Protein AF-0000000084805376 (afdb_homodimer)

Secondary structure (DSSP, 8-state):
-----EEEEEEEETTSSHHHHHHHHHHHHHHTT-EEEEEEEE-S--TTSEEEEEEEEESS--S--S-SSEEEEEESSGGGHHHHGGGEEEEEEEEEETTTS-----SSEEEEEE-HHHHHHHHT-GGGHHHHHHHHHHHHH--S-HHHHHHHHHHHS-GGGHHHHHHHHHHHHHHHHS-------/-----EEEEEEEETTSSHHHHHHHHHHHHHHTT-EEEEEEEE-S--TTSEEEEEEEEESS--S--S-SSEEEEEESSGGGHHHHGGGEEEEEEEEEETTTS-----SSEEEEEE-HHHHHHHHT-GGGHHHHHHHHHHHHH--S-HHHHHHHHHHHS-GGGHHHHHHHHHHHHHHHHS-------

pLDDT: mean 91.01, std 13.5, range [30.14, 98.88]

Structure (mmCIF, N/CA/C/O backbone):
data_AF-0000000084805376-model_v1
#
loop_
_entity.id
_entity.type
_entity.pdbx_description
1 polymer 'Pyruvate ferredoxin/flavodoxin oxidoreductase'
#
loop_
_atom_site.group_PDB
_atom_site.id
_atom_site.type_symbol
_atom_site.label_atom_id
_atom_site.label_alt_id
_atom_site.label_comp_id
_atom_site.label_asym_id
_atom_site.label_entity_id
_atom_site.label_seq_id
_atom_site.pdbx_PDB_ins_code
_atom_site.Cartn_x
_atom_site.Cartn_y
_atom_site.Cartn_z
_atom_site.occupancy
_atom_site.B_iso_or_equiv
_atom_site.auth_seq_id
_atom_site.auth_comp_id
_atom_site.auth_asym_id
_atom_site.auth_atom_id
_atom_site.pdbx_PDB_model_num
ATOM 1 N N . MET A 1 1 ? -20.688 -11.664 -19.438 1 33.25 1 MET A N 1
ATOM 2 C CA . MET A 1 1 ? -19.734 -12.469 -18.688 1 33.25 1 MET A CA 1
ATOM 3 C C . MET A 1 1 ? -19.453 -11.852 -17.328 1 33.25 1 MET A C 1
ATOM 5 O O . MET A 1 1 ? -19.281 -10.641 -17.203 1 33.25 1 MET A O 1
ATOM 9 N N . PRO A 1 2 ? -19.984 -12.227 -16.297 1 42.94 2 PRO A N 1
ATOM 10 C CA . PRO A 1 2 ? -20.109 -11.562 -15 1 42.94 2 PRO A CA 1
ATOM 11 C C . PRO A 1 2 ? -18.875 -10.742 -14.641 1 42.94 2 PRO A C 1
ATOM 13 O O . PRO A 1 2 ? -17.75 -11.086 -15.055 1 42.94 2 PRO A O 1
ATOM 16 N N . LYS A 1 3 ? -18.828 -9.445 -14.68 1 51.12 3 LYS A N 1
ATOM 17 C CA . LYS A 1 3 ? -17.828 -8.383 -14.625 1 51.12 3 LYS A CA 1
ATOM 18 C C . LYS A 1 3 ? -16.781 -8.672 -13.555 1 51.12 3 LYS A C 1
ATOM 20 O O . LYS A 1 3 ? -17.094 -8.75 -12.367 1 51.12 3 LYS A O 1
ATOM 25 N N . SER A 1 4 ? -15.594 -9.789 -13.781 1 75.19 4 SER A N 1
ATOM 26 C CA . SER A 1 4 ? -14.875 -10.812 -13.023 1 75.19 4 SER A CA 1
ATOM 27 C C . SER A 1 4 ? -13.961 -10.18 -11.984 1 75.19 4 SER A C 1
ATOM 29 O O . SER A 1 4 ? -13.156 -9.305 -12.297 1 75.19 4 SER A O 1
ATOM 31 N N . ARG A 1 5 ? -14.492 -10.141 -10.789 1 91.81 5 ARG A N 1
ATOM 32 C CA . ARG A 1 5 ? -13.797 -9.75 -9.562 1 91.81 5 ARG A CA 1
ATOM 33 C C . ARG A 1 5 ? -12.758 -10.797 -9.172 1 91.81 5 ARG A C 1
ATOM 35 O O . ARG A 1 5 ? -13.086 -11.977 -9.031 1 91.81 5 ARG A O 1
ATOM 42 N N . ILE A 1 6 ? -11.539 -10.367 -9.211 1 96.69 6 ILE A N 1
ATOM 43 C CA . ILE A 1 6 ? -10.453 -11.258 -8.805 1 96.69 6 ILE A CA 1
ATOM 44 C C . ILE A 1 6 ? -9.859 -10.781 -7.484 1 96.69 6 ILE A C 1
ATOM 46 O O . ILE A 1 6 ? -9.617 -9.586 -7.305 1 96.69 6 ILE A O 1
ATOM 50 N N . GLU A 1 7 ? -9.75 -11.656 -6.582 1 97.94 7 GLU A N 1
ATOM 51 C CA . GLU A 1 7 ? -9.156 -11.375 -5.277 1 97.94 7 GLU A CA 1
ATOM 52 C C . GLU A 1 7 ? -7.891 -12.203 -5.055 1 97.94 7 GLU A C 1
ATOM 54 O O . GLU A 1 7 ? -7.902 -13.422 -5.23 1 97.94 7 GLU A O 1
ATOM 59 N N . LEU A 1 8 ? -6.82 -11.508 -4.691 1 98.06 8 LEU A N 1
ATOM 60 C CA . LEU A 1 8 ? -5.586 -12.25 -4.496 1 98.06 8 LEU A CA 1
ATOM 61 C C . LEU A 1 8 ? -4.812 -11.719 -3.291 1 98.06 8 LEU A C 1
ATOM 63 O O . LEU A 1 8 ? -5.02 -10.578 -2.871 1 98.06 8 LEU A O 1
ATOM 67 N N . ARG A 1 9 ? -3.932 -12.609 -2.742 1 98.44 9 ARG A N 1
ATOM 68 C CA . ARG A 1 9 ? -3.1 -12.281 -1.589 1 98.44 9 ARG A CA 1
ATOM 69 C C . ARG A 1 9 ? -1.655 -12.719 -1.813 1 98.44 9 ARG A C 1
ATOM 71 O O . ARG A 1 9 ? -1.402 -13.844 -2.244 1 98.44 9 ARG A O 1
ATOM 78 N N . PHE A 1 10 ? -0.786 -11.766 -1.544 1 98.38 10 PHE A N 1
ATOM 79 C CA . PHE A 1 10 ? 0.595 -12.117 -1.233 1 98.38 10 PHE A CA 1
ATOM 80 C C . PHE A 1 10 ? 0.794 -12.25 0.272 1 98.38 10 PHE A C 1
ATOM 82 O O . PHE A 1 10 ? 0.497 -11.328 1.027 1 98.38 10 PHE A O 1
ATOM 89 N N . GLY A 1 11 ? 1.246 -13.414 0.704 1 97 11 GLY A N 1
ATOM 90 C CA . GLY A 1 11 ? 1.449 -13.641 2.127 1 97 11 GLY A CA 1
ATOM 91 C C . GLY A 1 11 ? 2.85 -14.109 2.463 1 97 11 GLY A C 1
ATOM 92 O O . GLY A 1 11 ? 3.453 -14.875 1.704 1 97 11 GLY A O 1
ATOM 93 N N . GLY A 1 12 ? 3.369 -13.734 3.578 1 95.31 12 GLY A N 1
ATOM 94 C CA . GLY A 1 12 ? 4.688 -14.109 4.059 1 95.31 12 GLY A CA 1
ATOM 95 C C . GLY A 1 12 ? 5.125 -13.32 5.281 1 95.31 12 GLY A C 1
ATOM 96 O O . GLY A 1 12 ? 4.332 -13.094 6.199 1 95.31 12 GLY A O 1
ATOM 97 N N . THR A 1 13 ? 6.453 -13.055 5.234 1 91.56 13 THR A N 1
ATOM 98 C CA . THR A 1 13 ? 7.055 -12.305 6.332 1 91.56 13 THR A CA 1
ATOM 99 C C . THR A 1 13 ? 7.426 -10.891 5.887 1 91.56 13 THR A C 1
ATOM 101 O O . THR A 1 13 ? 7.77 -10.672 4.723 1 91.56 13 THR A O 1
ATOM 104 N N . GLY A 1 14 ? 7.324 -9.961 6.934 1 86.31 14 GLY A N 1
ATOM 105 C CA . GLY A 1 14 ? 7.777 -8.609 6.668 1 86.31 14 GLY A CA 1
ATOM 106 C C . GLY A 1 14 ? 9.172 -8.547 6.078 1 86.31 14 GLY A C 1
ATOM 107 O O . GLY A 1 14 ? 10.07 -9.273 6.516 1 86.31 14 GLY A O 1
ATOM 108 N N . GLY A 1 15 ? 9.266 -7.695 5.012 1 84.75 15 GLY A N 1
ATOM 109 C CA . GLY A 1 15 ? 10.57 -7.512 4.391 1 84.75 15 GLY A CA 1
ATOM 110 C C . GLY A 1 15 ? 10.742 -8.32 3.117 1 84.75 15 GLY A C 1
ATOM 111 O O . GLY A 1 15 ? 11.742 -8.164 2.412 1 84.75 15 GLY A O 1
ATOM 112 N N . GLN A 1 16 ? 9.75 -9.125 2.744 1 91.81 16 GLN A N 1
ATOM 113 C CA . GLN A 1 16 ? 9.883 -9.992 1.58 1 91.81 16 GLN A CA 1
ATOM 114 C C . GLN A 1 16 ? 9.336 -9.32 0.325 1 91.81 16 GLN A C 1
ATOM 116 O O . GLN A 1 16 ? 9.18 -9.961 -0.716 1 91.81 16 GLN A O 1
ATOM 121 N N . GLY A 1 17 ? 8.945 -8.125 0.415 1 92.06 17 GLY A N 1
ATOM 122 C CA . GLY A 1 17 ? 8.492 -7.383 -0.752 1 92.06 17 GLY A CA 1
ATOM 123 C C . GLY A 1 17 ? 7.066 -7.711 -1.149 1 92.06 17 GLY A C 1
ATOM 124 O O . GLY A 1 17 ? 6.727 -7.688 -2.334 1 92.06 17 GLY A O 1
ATOM 125 N N . LEU A 1 18 ? 6.219 -8.055 -0.176 1 94.81 18 LEU A N 1
ATOM 126 C CA . LEU A 1 18 ? 4.832 -8.406 -0.458 1 94.81 18 LEU A CA 1
ATOM 127 C C . LEU A 1 18 ? 4.047 -7.195 -0.943 1 94.81 18 LEU A C 1
ATOM 129 O O . LEU A 1 18 ? 3.33 -7.273 -1.944 1 94.81 18 LEU A O 1
ATOM 133 N N . VAL A 1 19 ? 4.227 -6.133 -0.257 1 92.19 19 VAL A N 1
ATOM 134 C CA . VAL A 1 19 ? 3.525 -4.898 -0.584 1 92.19 19 VAL A CA 1
ATOM 135 C C . VAL A 1 19 ? 3.99 -4.383 -1.945 1 92.19 19 VAL A C 1
ATOM 137 O O . VAL A 1 19 ? 3.174 -3.959 -2.766 1 92.19 19 VAL A O 1
ATOM 140 N N . LEU A 1 20 ? 5.27 -4.465 -2.201 1 91.19 20 LEU A N 1
ATOM 141 C CA . LEU A 1 20 ? 5.82 -4.062 -3.49 1 91.19 20 LEU A CA 1
ATOM 142 C C . LEU A 1 20 ? 5.223 -4.891 -4.621 1 91.19 20 LEU A C 1
ATOM 144 O O . LEU A 1 20 ? 4.832 -4.348 -5.656 1 91.19 20 LEU A O 1
ATOM 148 N N . SER A 1 21 ? 5.164 -6.195 -4.438 1 96.62 21 SER A N 1
ATOM 149 C CA . SER A 1 21 ? 4.602 -7.078 -5.457 1 96.62 21 SER A CA 1
ATOM 150 C C . SER A 1 21 ? 3.16 -6.699 -5.781 1 96.62 21 SER A C 1
ATOM 152 O O . SER A 1 21 ? 2.781 -6.621 -6.953 1 96.62 21 SER A O 1
ATOM 154 N N . ALA A 1 22 ? 2.408 -6.461 -4.742 1 96.69 22 ALA A N 1
ATOM 155 C CA . ALA A 1 22 ? 1.013 -6.066 -4.926 1 96.69 22 ALA A CA 1
ATOM 156 C C . ALA A 1 22 ? 0.912 -4.734 -5.664 1 96.69 22 ALA A C 1
ATOM 158 O O . ALA A 1 22 ? 0.083 -4.582 -6.566 1 96.69 22 ALA A O 1
ATOM 159 N N . LYS A 1 23 ? 1.766 -3.848 -5.293 1 93 23 LYS A N 1
ATOM 160 C CA . LYS A 1 23 ? 1.758 -2.533 -5.93 1 93 23 LYS A CA 1
ATOM 161 C C . LYS A 1 23 ? 2.119 -2.637 -7.41 1 93 23 LYS A C 1
ATOM 163 O O . LYS A 1 23 ? 1.481 -2.008 -8.258 1 93 23 LYS A O 1
ATOM 168 N N . LEU A 1 24 ? 3.156 -3.359 -7.734 1 95.12 24 LEU A N 1
ATOM 169 C CA . LEU A 1 24 ? 3.568 -3.533 -9.125 1 95.12 24 LEU A CA 1
ATOM 170 C C . LEU A 1 24 ? 2.438 -4.125 -9.953 1 95.12 24 LEU A C 1
ATOM 172 O O . LEU A 1 24 ? 2.146 -3.639 -11.047 1 95.12 24 LEU A O 1
ATOM 176 N N . LEU A 1 25 ? 1.808 -5.117 -9.398 1 97.5 25 LEU A N 1
ATOM 177 C CA . LEU A 1 25 ? 0.709 -5.754 -10.117 1 97.5 25 LEU A CA 1
ATOM 178 C C . LEU A 1 25 ? -0.473 -4.805 -10.258 1 97.5 25 LEU A C 1
ATOM 180 O O . LEU A 1 25 ? -1.086 -4.723 -11.328 1 97.5 25 LEU A O 1
ATOM 184 N N . ALA A 1 26 ? -0.778 -4.113 -9.195 1 94.94 26 ALA A N 1
ATOM 185 C CA . ALA A 1 26 ? -1.873 -3.146 -9.234 1 94.94 26 ALA A CA 1
ATOM 186 C C . ALA A 1 26 ? -1.635 -2.094 -10.312 1 94.94 26 ALA A C 1
ATOM 188 O O . ALA A 1 26 ? -2.543 -1.769 -11.078 1 94.94 26 ALA A O 1
ATOM 189 N N . ASP A 1 27 ? -0.433 -1.568 -10.398 1 92.31 27 ASP A N 1
ATOM 190 C CA . ASP A 1 27 ? -0.078 -0.571 -11.406 1 92.31 27 ASP A CA 1
ATOM 191 C C . ASP A 1 27 ? -0.22 -1.137 -12.812 1 92.31 27 ASP A C 1
ATOM 193 O O . ASP A 1 27 ? -0.735 -0.464 -13.711 1 92.31 27 ASP A O 1
ATOM 197 N N . ALA A 1 28 ? 0.243 -2.352 -12.984 1 95.38 28 ALA A N 1
ATOM 198 C CA . ALA A 1 28 ? 0.149 -2.99 -14.297 1 95.38 28 ALA A CA 1
ATOM 199 C C . ALA A 1 28 ? -1.307 -3.176 -14.711 1 95.38 28 ALA A C 1
ATOM 201 O O . ALA A 1 28 ? -1.667 -2.922 -15.859 1 95.38 28 ALA A O 1
ATOM 202 N N . LEU A 1 29 ? -2.129 -3.602 -13.789 1 95.19 29 LEU A N 1
ATOM 203 C CA . LEU A 1 29 ? -3.543 -3.826 -14.07 1 95.19 29 LEU A CA 1
ATOM 204 C C . LEU A 1 29 ? -4.254 -2.51 -14.359 1 95.19 29 LEU A C 1
ATOM 206 O O . LEU A 1 29 ? -5.117 -2.443 -15.242 1 95.19 29 LEU A O 1
ATOM 210 N N . ALA A 1 30 ? -3.893 -1.521 -13.656 1 91.31 30 ALA A N 1
ATOM 211 C CA . ALA A 1 30 ? -4.465 -0.202 -13.914 1 91.31 30 ALA A CA 1
ATOM 212 C C . ALA A 1 30 ? -4.117 0.281 -15.32 1 91.31 30 ALA A C 1
ATOM 214 O O . ALA A 1 30 ? -4.953 0.877 -16 1 91.31 30 ALA A O 1
ATOM 215 N N . LEU A 1 31 ? -2.883 0.04 -15.758 1 90.5 31 LEU A N 1
ATOM 216 C CA . LEU A 1 31 ? -2.457 0.383 -17.109 1 90.5 31 LEU A CA 1
ATOM 217 C C . LEU A 1 31 ? -3.35 -0.292 -18.141 1 90.5 31 LEU A C 1
ATOM 219 O O . LEU A 1 31 ? -3.525 0.228 -19.25 1 90.5 31 LEU A O 1
ATOM 223 N N . GLU A 1 32 ? -3.891 -1.404 -17.766 1 93.5 32 GLU A N 1
ATOM 224 C CA . GLU A 1 32 ? -4.727 -2.17 -18.688 1 93.5 32 GLU A CA 1
ATOM 225 C C . GLU A 1 32 ? -6.195 -1.792 -18.531 1 93.5 32 GLU A C 1
ATOM 227 O O . GLU A 1 32 ? -7.074 -2.484 -19.062 1 93.5 32 GLU A O 1
ATOM 232 N N . GLY A 1 33 ? -6.469 -0.868 -17.75 1 91.06 33 GLY A N 1
ATOM 233 C CA . GLY A 1 33 ? -7.82 -0.338 -17.656 1 91.06 33 GLY A CA 1
ATOM 234 C C . GLY A 1 33 ? -8.641 -0.973 -16.547 1 91.06 33 GLY A C 1
ATOM 235 O O . GLY A 1 33 ? -9.859 -0.811 -16.5 1 91.06 33 GLY A O 1
ATOM 236 N N . ARG A 1 34 ? -7.988 -1.624 -15.648 1 92.94 34 ARG A N 1
ATOM 237 C CA . ARG A 1 34 ? -8.695 -2.262 -14.547 1 92.94 34 ARG A CA 1
ATOM 238 C C . ARG A 1 34 ? -8.664 -1.387 -13.297 1 92.94 34 ARG A C 1
ATOM 240 O O . ARG A 1 34 ? -7.738 -0.596 -13.109 1 92.94 34 ARG A O 1
ATOM 247 N N . HIS A 1 35 ? -9.734 -1.536 -12.492 1 92.12 35 HIS A N 1
ATOM 248 C CA . HIS A 1 35 ? -9.766 -0.923 -11.172 1 92.12 35 HIS A CA 1
ATOM 249 C C . HIS A 1 35 ? -9.227 -1.875 -10.109 1 92.12 35 HIS A C 1
ATOM 251 O O . HIS A 1 35 ? -9.57 -3.059 -10.094 1 92.12 35 HIS A O 1
ATOM 257 N N . VAL A 1 36 ? -8.375 -1.306 -9.281 1 93.94 36 VAL A N 1
ATOM 258 C CA . VAL A 1 36 ? -7.73 -2.178 -8.297 1 93.94 36 VAL A CA 1
ATOM 259 C C . VAL A 1 36 ? -7.754 -1.517 -6.922 1 93.94 36 VAL A C 1
ATOM 261 O O . VAL A 1 36 ? -7.496 -0.318 -6.797 1 93.94 36 VAL A O 1
ATOM 264 N N . ALA A 1 37 ? -8.148 -2.277 -5.934 1 94.75 37 ALA A N 1
ATOM 265 C CA . ALA A 1 37 ? -7.977 -1.893 -4.535 1 94.75 37 ALA A CA 1
ATOM 266 C C . ALA A 1 37 ? -6.906 -2.742 -3.859 1 94.75 37 ALA A C 1
ATOM 268 O O . ALA A 1 37 ? -6.898 -3.969 -4 1 94.75 37 ALA A O 1
ATOM 269 N N . GLN A 1 38 ? -5.988 -2.066 -3.213 1 96.06 38 GLN A N 1
ATOM 270 C CA . GLN A 1 38 ? -4.953 -2.754 -2.447 1 96.06 38 GLN A CA 1
ATOM 271 C C . GLN A 1 38 ? -5.125 -2.516 -0.95 1 96.06 38 GLN A C 1
ATOM 273 O O . GLN A 1 38 ? -5.457 -1.405 -0.527 1 96.06 38 GLN A O 1
ATOM 278 N N . SER A 1 39 ? -4.949 -3.613 -0.152 1 95.69 39 SER A N 1
ATOM 279 C CA . SER A 1 39 ? -4.992 -3.498 1.302 1 95.69 39 SER A CA 1
ATOM 280 C C . SER A 1 39 ? -3.934 -4.379 1.957 1 95.69 39 SER A C 1
ATOM 282 O O . SER A 1 39 ? -3.605 -5.449 1.444 1 95.69 39 SER A O 1
ATOM 284 N N . GLN A 1 40 ? -3.406 -3.906 3.07 1 92.81 40 GLN A N 1
ATOM 285 C CA . GLN A 1 40 ? -2.416 -4.641 3.85 1 92.81 40 GLN A CA 1
ATOM 286 C C . GLN A 1 40 ? -2.441 -4.215 5.312 1 92.81 40 GLN A C 1
ATOM 288 O O . GLN A 1 40 ? -2.941 -3.137 5.645 1 92.81 40 GLN A O 1
ATOM 293 N N . THR A 1 41 ? -1.924 -5.086 6.145 1 87.56 41 THR A N 1
ATOM 294 C CA . THR A 1 41 ? -1.88 -4.793 7.574 1 87.56 41 THR A CA 1
ATOM 295 C C . THR A 1 41 ? -0.447 -4.852 8.094 1 87.56 41 THR A C 1
ATOM 297 O O . THR A 1 41 ? 0.398 -5.543 7.523 1 87.56 41 THR A O 1
ATOM 300 N N . TYR A 1 42 ? -0.254 -4.02 9.023 1 82.75 42 TYR A N 1
ATOM 301 C CA . TYR A 1 42 ? 1.017 -3.943 9.734 1 82.7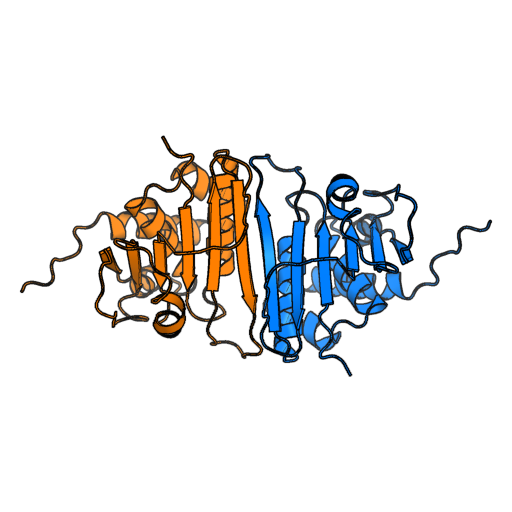5 42 TYR A CA 1
ATOM 302 C C . TYR A 1 42 ? 0.833 -4.25 11.219 1 82.75 42 TYR A C 1
ATOM 304 O O . TYR A 1 42 ? 0.046 -3.592 11.906 1 82.75 42 TYR A O 1
ATOM 312 N N . GLU A 1 43 ? 1.508 -5.316 11.703 1 80.12 43 GLU A N 1
ATOM 313 C CA . GLU A 1 43 ? 1.451 -5.695 13.117 1 80.12 43 GLU A CA 1
ATOM 314 C C . GLU A 1 43 ? 2.727 -5.289 13.852 1 80.12 43 GLU A C 1
ATOM 316 O O . GLU A 1 43 ? 3.797 -5.203 13.242 1 80.12 43 GLU A O 1
ATOM 321 N N . PRO A 1 44 ? 2.449 -4.945 15.227 1 78.69 44 PRO A N 1
ATOM 322 C CA . PRO A 1 44 ? 3.604 -4.57 16.047 1 78.69 44 PRO A CA 1
ATOM 323 C C . PRO A 1 44 ? 4.668 -5.664 16.109 1 78.69 44 PRO A C 1
ATOM 325 O O . PRO A 1 44 ? 4.672 -6.473 17.031 1 78.69 44 PRO A O 1
ATOM 328 N N . THR A 1 45 ? 4.898 -6.207 15.102 1 65.31 45 THR A N 1
ATOM 329 C CA . THR A 1 45 ? 5.961 -7.203 15.172 1 65.31 45 THR A CA 1
ATOM 330 C C . THR A 1 45 ? 7.199 -6.723 14.414 1 65.31 45 THR A C 1
ATOM 332 O O . THR A 1 45 ? 7.102 -5.898 13.508 1 65.31 45 THR A O 1
ATOM 335 N N . SER A 1 46 ? 8.281 -6.852 15.07 1 54.41 46 SER A N 1
ATOM 336 C CA . SER A 1 46 ? 9.555 -6.547 14.414 1 54.41 46 SER A CA 1
ATOM 337 C C . SER A 1 46 ? 9.609 -7.133 13.008 1 54.41 46 SER A C 1
ATOM 339 O O . SER A 1 46 ? 8.648 -7.762 12.555 1 54.41 46 SER A O 1
ATOM 341 N N . ARG A 1 47 ? 10.68 -7 12.312 1 59.75 47 ARG A N 1
ATOM 342 C CA . ARG A 1 47 ? 11.055 -7.75 11.117 1 59.75 47 ARG A CA 1
ATOM 343 C C . ARG A 1 47 ? 10.82 -9.242 11.305 1 59.75 47 ARG A C 1
ATOM 345 O O . ARG A 1 47 ? 11.008 -9.773 12.406 1 59.75 47 ARG A O 1
ATOM 352 N N . GLY A 1 48 ? 9.945 -9.812 10.477 1 68.81 48 GLY A N 1
ATOM 353 C CA . GLY A 1 48 ? 9.82 -11.266 10.508 1 68.81 48 GLY A CA 1
ATOM 354 C C . GLY A 1 48 ? 8.422 -11.734 10.859 1 68.81 48 GLY A C 1
ATOM 355 O O . GLY A 1 48 ? 8.172 -12.93 10.992 1 68.81 48 GLY A O 1
ATOM 356 N N . GLY A 1 49 ? 7.527 -10.82 11.109 1 83.25 49 GLY A N 1
ATOM 357 C CA . GLY A 1 49 ? 6.16 -11.227 11.398 1 83.25 49 GLY A CA 1
ATOM 358 C C . GLY A 1 49 ? 5.309 -11.406 10.156 1 83.25 49 GLY A C 1
ATOM 359 O O . GLY A 1 49 ? 5.746 -11.086 9.047 1 83.25 49 GLY A O 1
ATOM 360 N N . PHE A 1 50 ? 4.133 -12.055 10.422 1 88.75 50 PHE A N 1
ATOM 361 C CA . PHE A 1 50 ? 3.195 -12.258 9.328 1 88.75 50 PHE A CA 1
ATOM 362 C C . PHE A 1 50 ? 2.854 -10.938 8.648 1 88.75 50 PHE A C 1
ATOM 364 O O . PHE A 1 50 ? 2.588 -9.938 9.328 1 88.75 50 PHE A O 1
ATOM 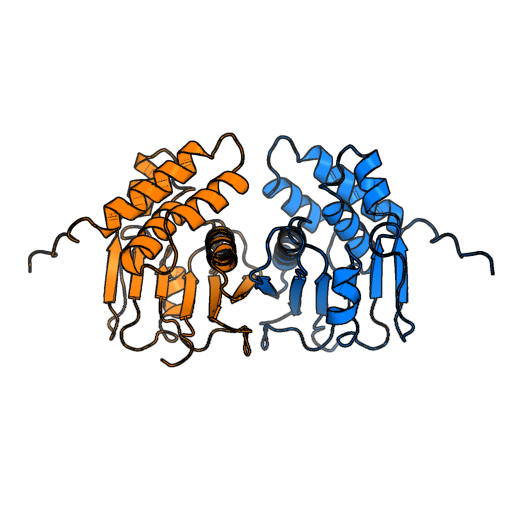371 N N . CYS A 1 51 ? 2.889 -10.938 7.383 1 90.06 51 CYS A N 1
ATOM 372 C CA . CYS A 1 51 ? 2.508 -9.805 6.547 1 90.06 51 CYS A CA 1
ATOM 373 C C . CYS A 1 51 ? 1.754 -10.273 5.305 1 90.06 51 CYS A C 1
ATOM 375 O O . CYS A 1 51 ? 1.975 -11.383 4.824 1 90.06 51 CYS A O 1
ATOM 377 N N . ASN A 1 52 ? 0.834 -9.445 4.922 1 94.38 52 ASN A N 1
ATOM 378 C CA . ASN A 1 52 ? 0.114 -9.727 3.686 1 94.38 52 ASN A CA 1
ATOM 379 C C . ASN A 1 52 ? -0.14 -8.461 2.881 1 94.38 52 ASN A C 1
ATOM 381 O O . ASN A 1 52 ? -0.075 -7.352 3.42 1 94.38 52 ASN A O 1
ATOM 385 N N . ALA A 1 53 ? -0.337 -8.625 1.642 1 96.38 53 ALA A N 1
ATOM 386 C CA . ALA A 1 53 ? -0.833 -7.605 0.722 1 96.38 53 ALA A CA 1
ATOM 387 C C . ALA A 1 53 ? -1.919 -8.172 -0.19 1 96.38 53 ALA A C 1
ATOM 389 O O . ALA A 1 53 ? -1.687 -9.141 -0.917 1 96.38 53 ALA A O 1
ATOM 390 N N . ASP A 1 54 ? -3.076 -7.543 -0.124 1 97.69 54 ASP A N 1
ATOM 391 C CA . ASP A 1 54 ? -4.238 -8.055 -0.84 1 97.69 54 ASP A CA 1
ATOM 392 C C . ASP A 1 54 ? -4.633 -7.129 -1.987 1 97.69 54 ASP A C 1
ATOM 394 O O . ASP A 1 54 ? -4.441 -5.91 -1.903 1 97.69 54 ASP A O 1
ATOM 398 N N . LEU A 1 55 ? -5.148 -7.727 -3.023 1 97.56 55 LEU A N 1
ATOM 399 C CA . LEU A 1 55 ? -5.695 -6.965 -4.141 1 97.56 55 LEU A CA 1
ATOM 400 C C . LEU A 1 55 ? -7.117 -7.414 -4.461 1 97.56 55 LEU A C 1
ATOM 402 O O . LEU A 1 55 ? -7.418 -8.609 -4.43 1 97.56 55 LEU A O 1
ATOM 406 N N . VAL A 1 56 ? -7.973 -6.488 -4.738 1 97.12 56 VAL A N 1
ATOM 407 C CA . VAL A 1 56 ? -9.266 -6.699 -5.375 1 97.12 56 VAL A CA 1
ATOM 408 C C . VAL A 1 56 ? -9.289 -6.02 -6.742 1 97.12 56 VAL A C 1
ATOM 410 O O . VAL A 1 56 ? -9.109 -4.805 -6.844 1 97.12 56 VAL A O 1
ATOM 413 N N . VAL A 1 57 ? -9.492 -6.867 -7.734 1 96 57 VAL A N 1
ATOM 414 C CA . VAL A 1 57 ? -9.438 -6.383 -9.109 1 96 57 VAL A CA 1
ATOM 415 C C . VAL A 1 57 ? -10.82 -6.449 -9.742 1 96 57 VAL A C 1
ATOM 417 O O . VAL A 1 57 ? -11.492 -7.484 -9.672 1 96 57 VAL A O 1
ATOM 420 N N . ALA A 1 58 ? -11.227 -5.355 -10.305 1 92.19 58 ALA A N 1
ATOM 421 C CA . ALA A 1 58 ? -12.547 -5.312 -10.93 1 92.19 58 ALA A CA 1
ATOM 422 C C . ALA A 1 58 ? -12.484 -4.613 -12.289 1 92.19 58 ALA A C 1
ATOM 424 O O . ALA A 1 58 ? -11.547 -3.859 -12.562 1 92.19 58 ALA A O 1
ATOM 425 N N . SER A 1 59 ? -13.391 -4.945 -13.195 1 85.69 59 SER A N 1
ATOM 426 C CA . SER A 1 59 ? -13.5 -4.254 -14.477 1 85.69 59 SER A CA 1
ATOM 427 C C . SER A 1 59 ? -14.094 -2.861 -14.305 1 85.69 59 SER A C 1
ATOM 429 O O . SER A 1 59 ? -13.805 -1.958 -15.086 1 85.69 59 SER A O 1
ATOM 431 N N . GLY A 1 60 ? -14.875 -2.684 -13.367 1 82 60 GLY A N 1
ATOM 432 C CA . GLY A 1 60 ? -15.461 -1.404 -13 1 82 60 GLY A CA 1
ATOM 433 C C . GLY A 1 60 ? -15.031 -0.926 -11.625 1 82 60 GLY A C 1
ATOM 434 O O . GLY A 1 60 ? -14.023 -1.384 -11.086 1 82 60 GLY A O 1
ATOM 435 N N . GLU A 1 61 ? -15.672 0.067 -11.219 1 78.69 61 GLU A N 1
ATOM 436 C CA . GLU A 1 61 ? -15.344 0.581 -9.891 1 78.69 61 GLU A CA 1
ATOM 437 C C . GLU A 1 61 ? -15.367 -0.531 -8.852 1 78.69 61 GLU A C 1
ATOM 439 O O . GLU A 1 61 ? -16.219 -1.421 -8.898 1 78.69 61 GLU A O 1
ATOM 444 N N . VAL A 1 62 ? -14.359 -0.481 -8.008 1 78.75 62 VAL A N 1
ATOM 445 C CA . VAL A 1 62 ? -14.328 -1.44 -6.91 1 78.75 62 VAL A CA 1
ATOM 446 C C . VAL A 1 62 ? -15.352 -1.046 -5.852 1 78.75 62 VAL A C 1
ATOM 448 O O . VAL A 1 62 ? -15.195 -0.029 -5.172 1 78.75 62 VAL A O 1
ATOM 451 N N . ASP A 1 63 ? -16.391 -1.822 -5.746 1 73.94 63 ASP A N 1
ATOM 452 C CA . ASP A 1 63 ? -17.469 -1.531 -4.797 1 73.94 63 ASP A CA 1
ATOM 453 C C . ASP A 1 63 ? -17 -1.782 -3.363 1 73.94 63 ASP A C 1
ATOM 455 O O . ASP A 1 63 ? -17.297 -0.984 -2.467 1 73.94 63 ASP A O 1
ATOM 459 N N . TYR A 1 64 ? -16.375 -2.941 -3.172 1 78.94 64 TYR A N 1
ATOM 460 C CA . TYR A 1 64 ? -15.875 -3.34 -1.863 1 78.94 64 TYR A CA 1
ATOM 461 C C . TYR A 1 64 ? -14.375 -3.635 -1.923 1 78.94 64 TYR A C 1
ATOM 463 O O . TYR A 1 64 ? -13.969 -4.691 -2.406 1 78.94 64 TYR A O 1
ATOM 471 N N . PRO A 1 65 ? -13.625 -2.73 -1.322 1 87.06 65 PRO A N 1
ATOM 472 C CA . PRO A 1 65 ? -12.18 -2.748 -1.569 1 87.06 65 PRO A CA 1
ATOM 473 C C . PRO A 1 65 ? -11.461 -3.834 -0.775 1 87.06 65 PRO A C 1
ATOM 475 O O . PRO A 1 65 ? -10.234 -3.959 -0.862 1 87.06 65 PRO A O 1
ATOM 478 N N . LEU A 1 66 ? -12.258 -4.645 -0.011 1 89.81 66 LEU A N 1
ATOM 479 C CA . LEU A 1 66 ? -11.641 -5.723 0.756 1 89.81 66 LEU A CA 1
ATOM 480 C C . LEU A 1 66 ? -11.977 -7.082 0.154 1 89.81 66 LEU A C 1
ATOM 482 O O . LEU A 1 66 ? -13.109 -7.305 -0.288 1 89.81 66 LEU A O 1
ATOM 486 N N . PRO A 1 67 ? -10.945 -7.898 0.22 1 92.88 67 PRO A N 1
ATOM 487 C CA . PRO A 1 67 ? -11.242 -9.242 -0.286 1 92.88 67 PRO A CA 1
ATOM 488 C C . PRO A 1 67 ? -12.211 -10.008 0.613 1 92.88 67 PRO A C 1
ATOM 490 O O . PRO A 1 67 ? -12.18 -9.852 1.836 1 92.88 67 PRO A O 1
ATOM 493 N N . ILE A 1 68 ? -12.992 -10.844 -0.022 1 92 68 ILE A N 1
ATOM 494 C CA . ILE A 1 68 ? -13.891 -11.758 0.677 1 92 68 ILE A CA 1
ATOM 495 C C . ILE A 1 68 ? -13.273 -13.156 0.718 1 92 68 ILE A C 1
ATOM 497 O O . ILE A 1 68 ? -13.172 -13.766 1.785 1 92 68 ILE A O 1
ATOM 501 N N . ALA A 1 69 ? -12.891 -13.648 -0.379 1 96.94 69 ALA A N 1
ATOM 502 C CA . ALA A 1 69 ? -12.211 -14.93 -0.566 1 96.94 69 ALA A CA 1
ATOM 503 C C . ALA A 1 69 ? -11.242 -14.867 -1.747 1 96.94 69 ALA A C 1
ATOM 505 O O . ALA A 1 69 ? -11.555 -14.266 -2.781 1 96.94 69 ALA A O 1
ATOM 506 N N . PHE A 1 70 ? -10.172 -15.555 -1.626 1 98.06 70 PHE A N 1
ATOM 507 C CA . PHE A 1 70 ? -9.094 -15.344 -2.584 1 98.06 70 PHE A CA 1
ATOM 508 C C . PHE A 1 70 ? -9.188 -16.344 -3.734 1 98.06 70 PHE A C 1
ATOM 510 O O . PHE A 1 70 ? -9.367 -17.531 -3.512 1 98.06 70 PHE A O 1
ATOM 517 N N . ASP A 1 71 ? -9.07 -15.836 -4.938 1 98.38 71 ASP A N 1
ATOM 518 C CA . ASP A 1 71 ? -8.883 -16.641 -6.137 1 98.38 71 ASP A CA 1
ATOM 519 C C . ASP A 1 71 ? -7.445 -17.141 -6.254 1 98.38 71 ASP A C 1
ATOM 521 O O . ASP A 1 71 ? -7.191 -18.219 -6.805 1 98.38 71 ASP A O 1
ATOM 525 N N . HIS A 1 72 ? -6.508 -16.328 -5.844 1 98.75 72 HIS A N 1
ATOM 526 C CA . HIS A 1 72 ? -5.082 -16.609 -5.945 1 98.75 72 HIS A CA 1
ATOM 527 C C . HIS A 1 72 ? -4.359 -16.281 -4.645 1 98.75 72 HIS A C 1
ATOM 529 O O . HIS A 1 72 ? -4.648 -15.266 -4.004 1 98.75 72 HIS A O 1
ATOM 535 N N . LEU A 1 73 ? -3.453 -17.188 -4.262 1 98.75 73 LEU A N 1
ATOM 536 C CA . LEU A 1 73 ? -2.635 -17 -3.068 1 98.75 73 LEU A CA 1
ATOM 537 C C . LEU A 1 73 ? -1.169 -17.297 -3.361 1 98.75 73 LEU A C 1
ATOM 539 O O . LEU A 1 73 ? -0.842 -18.375 -3.873 1 98.75 73 LEU A O 1
ATOM 543 N N . VAL A 1 74 ? -0.336 -16.328 -3.104 1 98.81 74 VAL A N 1
ATOM 544 C CA . VAL A 1 74 ? 1.108 -16.516 -3.18 1 98.81 74 VAL A CA 1
ATOM 545 C C . VAL A 1 74 ? 1.699 -16.547 -1.772 1 98.81 74 VAL A C 1
ATOM 547 O O . VAL A 1 74 ? 1.552 -15.602 -1 1 98.81 74 VAL A O 1
ATOM 550 N N . LEU A 1 75 ? 2.396 -17.656 -1.477 1 98.62 75 LEU A N 1
ATOM 551 C CA . LEU A 1 75 ? 2.99 -17.875 -0.161 1 98.62 75 LEU A CA 1
ATOM 552 C C . LEU A 1 75 ? 4.512 -17.844 -0.24 1 98.62 75 LEU A C 1
ATOM 554 O O . LEU A 1 75 ? 5.129 -18.781 -0.775 1 98.62 75 LEU A O 1
ATOM 558 N N . LEU A 1 76 ? 5.09 -16.875 0.441 1 97.88 76 LEU A N 1
ATOM 559 C CA . LEU A 1 76 ? 6.543 -16.75 0.415 1 97.88 76 LEU A CA 1
ATOM 560 C C . LEU A 1 76 ? 7.148 -17.203 1.742 1 97.88 76 LEU A C 1
ATOM 562 O O . LEU A 1 76 ? 8.375 -17.234 1.889 1 97.88 76 LEU A O 1
ATOM 566 N N . ASP A 1 77 ? 6.324 -17.469 2.709 1 96.75 77 ASP A N 1
ATOM 567 C 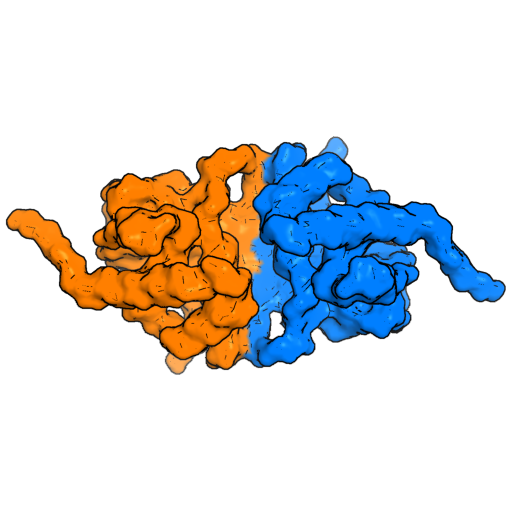CA . ASP A 1 77 ? 6.727 -18.016 4.004 1 96.75 77 ASP A CA 1
ATOM 568 C C . ASP A 1 77 ? 5.586 -18.812 4.645 1 96.75 77 ASP A C 1
ATOM 570 O O . ASP A 1 77 ? 4.422 -18.406 4.559 1 96.75 77 ASP A O 1
ATOM 574 N N . SER A 1 78 ? 5.906 -19.828 5.414 1 97.25 78 SER A N 1
ATOM 575 C CA . SER A 1 78 ? 4.918 -20.719 6.016 1 97.25 78 SER A CA 1
ATOM 576 C C . SER A 1 78 ? 4.047 -19.984 7.027 1 97.25 78 SER A C 1
ATOM 578 O O . SER A 1 78 ? 2.924 -20.391 7.312 1 97.25 78 SER A O 1
ATOM 580 N N . ILE A 1 79 ? 4.531 -18.891 7.5 1 94.62 79 ILE A N 1
ATOM 581 C CA . ILE A 1 79 ? 3.809 -18.125 8.508 1 94.62 79 ILE A CA 1
ATOM 582 C C . ILE A 1 79 ? 2.477 -17.641 7.938 1 94.62 79 ILE A C 1
ATOM 584 O O . ILE A 1 79 ? 1.533 -17.375 8.688 1 94.62 79 ILE A O 1
ATOM 588 N N . ALA A 1 80 ? 2.375 -17.578 6.652 1 96.06 80 ALA A N 1
ATOM 589 C CA . ALA A 1 80 ? 1.199 -17 6.008 1 96.06 80 ALA A CA 1
ATOM 590 C C . ALA A 1 80 ? 0.135 -18.062 5.746 1 96.06 80 ALA A C 1
ATOM 592 O O . ALA A 1 80 ? -0.99 -17.734 5.359 1 96.06 80 ALA A O 1
ATOM 593 N N . VAL A 1 81 ? 0.439 -19.328 5.988 1 97.56 81 VAL A N 1
ATOM 594 C CA . VAL A 1 81 ? -0.472 -20.406 5.633 1 97.56 81 VAL A CA 1
ATOM 595 C C . VAL A 1 81 ? -1.716 -20.344 6.516 1 97.56 81 VAL A C 1
ATOM 597 O O . VAL A 1 81 ? -2.836 -20.219 6.016 1 97.56 81 VAL A O 1
ATOM 600 N N . LYS A 1 82 ? -1.571 -20.328 7.715 1 96.06 82 LYS A N 1
ATOM 601 C CA . LYS A 1 82 ? -2.689 -20.422 8.648 1 96.06 82 LYS A CA 1
ATOM 602 C C . LYS A 1 82 ? -3.637 -19.234 8.492 1 96.06 82 LYS A C 1
ATOM 604 O O . LYS A 1 82 ? -4.852 -19.422 8.391 1 96.06 82 LYS A O 1
ATOM 609 N N . PRO A 1 83 ? -3.086 -18.047 8.391 1 94.5 83 PRO A N 1
ATOM 610 C CA . PRO A 1 83 ? -4.016 -16.906 8.305 1 94.5 83 PRO A CA 1
ATOM 611 C C . PRO A 1 83 ? -4.664 -16.781 6.926 1 94.5 83 PRO A C 1
ATOM 613 O O . PRO A 1 83 ? -5.676 -16.094 6.773 1 94.5 83 PRO A O 1
ATOM 616 N N . SER A 1 84 ? -4.176 -17.438 5.945 1 97.19 84 SER A N 1
ATOM 617 C CA . SER A 1 84 ? -4.648 -17.219 4.582 1 97.19 84 SER A CA 1
ATOM 618 C C . SER A 1 84 ? -5.52 -18.375 4.105 1 97.19 84 SER A C 1
ATOM 620 O O . SER A 1 84 ? -6.457 -18.172 3.326 1 97.19 84 SER A O 1
ATOM 622 N N . TRP A 1 85 ? -5.262 -19.484 4.57 1 97.94 85 TRP A N 1
ATOM 623 C CA . TRP A 1 85 ? -5.801 -20.719 4.004 1 97.94 85 TRP A CA 1
ATOM 624 C C . TRP A 1 85 ? -7.32 -20.75 4.145 1 97.94 85 TRP A C 1
ATOM 626 O O . TRP A 1 85 ? -8.023 -21.125 3.205 1 97.94 85 TRP A O 1
ATOM 636 N N . PRO A 1 86 ? -7.898 -20.359 5.289 1 97.25 86 PRO A N 1
ATOM 637 C CA . PRO A 1 86 ? -9.352 -20.422 5.453 1 97.25 86 PRO A CA 1
ATOM 638 C C . PRO A 1 86 ? -10.094 -19.453 4.539 1 97.25 86 PRO A C 1
ATOM 640 O O . PRO A 1 86 ? -11.32 -19.531 4.418 1 97.25 86 PRO A O 1
ATOM 643 N N . ARG A 1 87 ? -9.359 -18.609 3.883 1 97.5 87 ARG A N 1
ATOM 644 C CA . ARG A 1 87 ? -9.977 -17.562 3.094 1 97.5 87 ARG A CA 1
ATOM 645 C C . ARG A 1 87 ? -9.883 -17.859 1.602 1 97.5 87 ARG A C 1
ATOM 647 O O . ARG A 1 87 ? -10.055 -16.969 0.769 1 97.5 87 ARG A O 1
ATOM 654 N N . LEU A 1 88 ? -9.664 -19.078 1.25 1 98.19 88 LEU A N 1
ATOM 655 C CA . LEU A 1 88 ? -9.516 -19.469 -0.1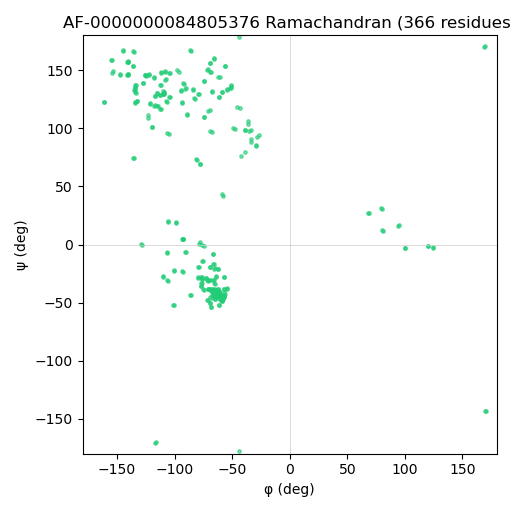51 1 98.19 88 LEU A CA 1
ATOM 656 C C . LEU A 1 88 ? -10.859 -19.891 -0.74 1 98.19 88 LEU A C 1
ATOM 658 O O . LEU A 1 88 ? -11.648 -20.562 -0.073 1 98.19 88 LEU A O 1
ATOM 662 N N . LYS A 1 89 ? -11.086 -19.453 -1.961 1 97.75 89 LYS A N 1
ATOM 663 C CA . LYS A 1 89 ? -12.188 -20.016 -2.734 1 97.75 89 LYS A CA 1
ATOM 664 C C . LYS A 1 89 ? -11.898 -21.453 -3.131 1 97.75 89 LYS A C 1
ATOM 666 O O . LYS A 1 89 ? -10.742 -21.859 -3.215 1 97.75 89 LYS A O 1
ATOM 671 N N . ALA A 1 90 ? -13.039 -22.141 -3.365 1 97.38 90 ALA A N 1
ATOM 672 C CA . ALA A 1 90 ? -12.859 -23.469 -3.971 1 97.38 90 ALA A CA 1
ATOM 673 C C . ALA A 1 90 ? -12.133 -23.359 -5.312 1 97.38 90 ALA A C 1
ATOM 675 O O . ALA A 1 90 ? -12.461 -22.5 -6.133 1 97.38 90 ALA A O 1
ATOM 676 N N . GLY A 1 91 ? -11.102 -24.219 -5.434 1 97.94 91 GLY A N 1
ATOM 677 C CA . GLY A 1 91 ? -10.367 -24.234 -6.688 1 97.94 91 GLY A CA 1
ATOM 678 C C . GLY A 1 91 ? -9.336 -23.125 -6.793 1 97.94 91 GLY A C 1
ATOM 679 O O . GLY A 1 91 ? -8.758 -22.922 -7.859 1 97.94 91 GLY A O 1
ATOM 680 N N . ALA A 1 92 ? -9.039 -22.438 -5.707 1 98.44 92 ALA A N 1
ATOM 681 C CA . ALA A 1 92 ? -8.086 -21.328 -5.723 1 98.44 92 ALA A CA 1
ATOM 682 C C . ALA A 1 92 ? -6.703 -21.797 -6.16 1 98.44 92 ALA A C 1
ATOM 684 O O . ALA A 1 92 ? -6.289 -22.906 -5.84 1 98.44 92 ALA A O 1
ATOM 685 N N . LEU A 1 93 ? -6.027 -20.922 -6.887 1 98.5 93 LEU A N 1
ATOM 686 C CA . LEU A 1 93 ? -4.637 -21.172 -7.242 1 98.5 93 LEU A CA 1
ATOM 687 C C . LEU A 1 93 ? -3.701 -20.75 -6.117 1 98.5 93 LEU A C 1
ATOM 689 O O . LEU A 1 93 ? -3.779 -19.625 -5.633 1 98.5 93 LEU A O 1
ATOM 693 N N . VAL A 1 94 ? -2.844 -21.703 -5.699 1 98.62 94 VAL A N 1
ATOM 694 C CA . VAL A 1 94 ? -1.903 -21.422 -4.621 1 98.62 94 VAL A CA 1
ATOM 695 C C . VAL A 1 94 ? -0.473 -21.625 -5.113 1 98.62 94 VAL A C 1
ATOM 697 O O . VAL A 1 94 ? -0.131 -22.703 -5.602 1 98.62 94 VAL A O 1
ATOM 700 N N . ILE A 1 95 ? 0.328 -20.578 -5.039 1 98.69 95 ILE A N 1
ATOM 701 C CA . ILE A 1 95 ? 1.756 -20.672 -5.32 1 98.69 95 ILE A CA 1
ATOM 702 C C . ILE A 1 95 ? 2.543 -20.641 -4.012 1 98.69 95 ILE A C 1
ATOM 704 O O . ILE A 1 95 ? 2.359 -19.734 -3.193 1 98.69 95 ILE A O 1
ATOM 708 N N . ALA A 1 96 ? 3.412 -21.625 -3.811 1 98.5 96 ALA A N 1
ATOM 709 C CA . ALA A 1 96 ? 4.172 -21.703 -2.564 1 98.5 96 ALA A CA 1
ATOM 710 C C . ALA A 1 96 ? 5.645 -21.984 -2.838 1 98.5 96 ALA A C 1
ATOM 712 O O . ALA A 1 96 ? 5.977 -22.828 -3.68 1 98.5 96 ALA A O 1
ATOM 713 N N . ASP A 1 97 ? 6.48 -21.234 -2.139 1 98.12 97 ASP A N 1
ATOM 714 C CA . ASP A 1 97 ? 7.91 -21.516 -2.217 1 98.12 97 ASP A CA 1
ATOM 715 C C . ASP A 1 97 ? 8.242 -22.859 -1.57 1 98.12 97 ASP A C 1
ATOM 717 O O . ASP A 1 97 ? 7.883 -23.109 -0.418 1 98.12 97 ASP A O 1
ATOM 721 N N . THR A 1 98 ? 8.984 -23.672 -2.215 1 96.88 98 THR A N 1
ATOM 722 C CA . THR A 1 98 ? 9.25 -25.031 -1.741 1 96.88 98 THR A CA 1
ATOM 723 C C . THR A 1 98 ? 10.141 -25 -0.502 1 96.88 98 THR A C 1
ATOM 725 O O . THR A 1 98 ? 10.047 -25.891 0.355 1 96.88 98 THR A O 1
ATOM 728 N N . ARG A 1 99 ? 10.992 -24.016 -0.42 1 96.56 99 ARG A N 1
ATOM 729 C CA . ARG A 1 99 ? 11.938 -23.938 0.691 1 96.56 99 ARG A CA 1
ATOM 730 C C . ARG A 1 99 ? 11.312 -23.234 1.896 1 96.56 99 ARG A C 1
ATOM 732 O O . ARG A 1 99 ? 11.375 -23.75 3.016 1 96.56 99 ARG A O 1
ATOM 739 N N . LEU A 1 100 ? 10.648 -22.203 1.687 1 95.06 100 LEU A N 1
ATOM 740 C CA . LEU A 1 100 ? 10.18 -21.328 2.76 1 95.06 100 LEU A CA 1
ATOM 741 C C . LEU A 1 100 ? 8.766 -21.719 3.189 1 95.06 100 LEU A C 1
ATOM 743 O O . LEU A 1 100 ? 8.32 -21.359 4.281 1 95.06 100 LEU A O 1
ATOM 747 N N . CYS A 1 101 ? 8.102 -22.344 2.354 1 95.81 101 CYS A N 1
ATOM 748 C CA . CYS A 1 101 ? 6.758 -22.844 2.605 1 95.81 101 CYS A CA 1
ATOM 749 C C . CYS A 1 101 ? 6.605 -24.266 2.082 1 95.81 101 CYS A C 1
ATOM 751 O O . CYS A 1 101 ? 5.824 -24.516 1.159 1 95.81 101 CYS A O 1
ATOM 753 N N . PRO A 1 102 ? 7.16 -25.25 2.752 1 94 102 PRO A N 1
ATOM 754 C CA . PRO A 1 102 ? 7.25 -26.609 2.207 1 94 102 PRO A CA 1
ATOM 755 C C . PRO A 1 102 ? 5.945 -27.391 2.348 1 94 102 PRO A C 1
ATOM 757 O O . PRO A 1 102 ? 5.672 -28.297 1.548 1 94 102 PRO A O 1
ATOM 760 N N . ASP A 1 103 ? 5.156 -27.094 3.318 1 94.12 103 ASP A N 1
ATOM 761 C CA . ASP A 1 103 ? 3.963 -27.875 3.604 1 94.12 103 ASP A CA 1
ATOM 762 C C . ASP A 1 103 ? 2.695 -27.062 3.396 1 94.12 103 ASP A C 1
ATOM 764 O O . ASP A 1 103 ? 2.604 -25.922 3.863 1 94.12 103 ASP A O 1
ATOM 768 N N . LEU A 1 104 ? 1.837 -27.656 2.678 1 96.06 104 LEU A N 1
ATOM 769 C CA . LEU A 1 104 ? 0.525 -27.047 2.484 1 96.06 104 LEU A CA 1
ATOM 770 C C . LEU A 1 104 ? -0.577 -27.938 3.041 1 96.06 104 LEU A C 1
ATOM 772 O O . LEU A 1 104 ? -0.493 -29.172 2.949 1 96.06 104 LEU A O 1
ATOM 776 N N . PRO A 1 105 ? -1.562 -27.344 3.576 1 96.25 105 PRO A N 1
ATOM 777 C CA . PRO A 1 105 ? -2.711 -28.141 3.998 1 96.25 105 PRO A CA 1
ATOM 778 C C . PRO A 1 105 ? -3.455 -28.781 2.822 1 96.25 105 PRO A C 1
ATOM 780 O O . PRO A 1 105 ? -3.318 -28.312 1.685 1 96.25 105 PRO A O 1
ATOM 783 N N . ASP A 1 106 ? -4.191 -29.781 3.201 1 94.38 106 ASP A N 1
ATOM 784 C CA . ASP A 1 106 ? -5.105 -30.344 2.209 1 94.38 106 ASP A CA 1
ATOM 785 C C . ASP A 1 106 ? -6.27 -29.391 1.938 1 94.38 106 ASP A C 1
ATOM 787 O O . ASP A 1 106 ? -6.625 -28.578 2.793 1 94.38 106 ASP A O 1
ATOM 791 N N . GLY A 1 107 ? -6.758 -29.453 0.777 1 94.19 107 GLY A N 1
ATOM 792 C CA . GLY A 1 107 ? -7.91 -28.641 0.425 1 94.19 107 GLY A CA 1
ATOM 793 C C . GLY A 1 107 ? -8.219 -28.641 -1.061 1 94.19 107 GLY A C 1
ATOM 794 O O . GLY A 1 107 ? -7.504 -29.281 -1.843 1 94.19 107 GLY A O 1
ATOM 795 N N . ASP A 1 108 ? -9.383 -28.062 -1.359 1 97.12 108 ASP A N 1
ATOM 796 C CA . ASP A 1 108 ? -9.805 -27.922 -2.752 1 97.12 108 ASP A CA 1
ATOM 797 C C . ASP A 1 108 ? -9.133 -26.719 -3.41 1 97.12 108 ASP A C 1
ATOM 799 O O . ASP A 1 108 ? -9.781 -25.703 -3.654 1 97.12 108 ASP A O 1
ATOM 803 N N . VAL A 1 109 ? -7.805 -26.891 -3.691 1 97.81 109 VAL A N 1
ATOM 804 C CA . VAL A 1 109 ? -7.016 -25.828 -4.312 1 97.81 109 VAL A CA 1
ATOM 805 C C . VAL A 1 109 ? -6.145 -26.422 -5.422 1 97.81 109 VAL A C 1
ATOM 807 O O . VAL A 1 109 ? -6.074 -27.641 -5.582 1 97.81 109 VAL A O 1
ATOM 810 N N . VAL A 1 110 ? -5.594 -25.625 -6.227 1 97.31 110 VAL A N 1
ATOM 811 C CA . VAL A 1 110 ? -4.598 -26 -7.23 1 97.31 110 VAL A CA 1
ATOM 812 C C . VAL A 1 110 ? -3.219 -25.516 -6.781 1 97.31 110 VAL A C 1
ATOM 814 O O . VAL A 1 110 ? -2.822 -24.391 -7.07 1 97.31 110 VAL A O 1
ATOM 817 N N . PRO A 1 111 ? -2.5 -26.422 -6.156 1 97.25 111 PRO A N 1
ATOM 818 C CA . PRO A 1 111 ? -1.202 -26.031 -5.598 1 97.25 111 PRO A CA 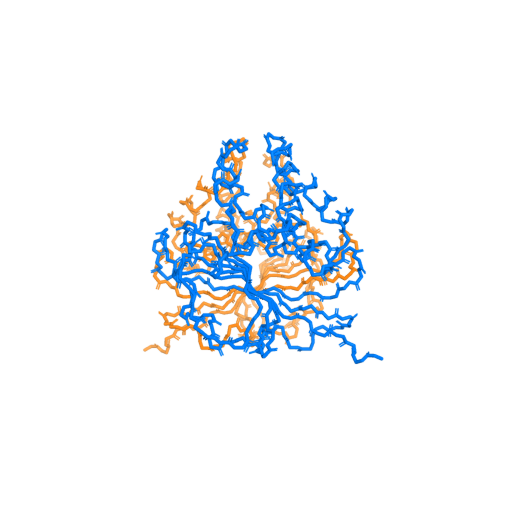1
ATOM 819 C C . PRO A 1 111 ? -0.079 -26.078 -6.633 1 97.25 111 PRO A C 1
ATOM 821 O O . PRO A 1 111 ? -0.029 -27 -7.453 1 97.25 111 PRO A O 1
ATOM 824 N N . HIS A 1 112 ? 0.713 -25.016 -6.648 1 97.62 112 HIS A N 1
ATOM 825 C CA . HIS A 1 112 ? 1.977 -24.953 -7.371 1 97.62 112 HIS A CA 1
ATOM 826 C C . HIS A 1 112 ? 3.145 -24.703 -6.422 1 97.62 112 HIS A C 1
ATOM 828 O O . HIS A 1 112 ? 3.379 -23.578 -5.996 1 97.62 112 HIS A O 1
ATOM 834 N N . ARG A 1 113 ? 3.816 -25.812 -6.164 1 97.06 113 ARG A N 1
ATOM 835 C CA . ARG A 1 113 ? 5.027 -25.688 -5.355 1 97.06 113 ARG A CA 1
ATOM 836 C C . ARG A 1 113 ? 6.25 -25.438 -6.23 1 97.06 113 ARG A C 1
ATOM 838 O O . ARG A 1 113 ? 6.668 -26.328 -6.984 1 97.06 113 ARG A O 1
ATOM 845 N N . LEU A 1 114 ? 6.797 -24.25 -6.121 1 98 114 LEU A N 1
ATOM 846 C CA . LEU A 1 114 ? 7.875 -23.828 -7.012 1 98 114 LEU A CA 1
ATOM 847 C C . LEU A 1 114 ? 9.094 -23.375 -6.215 1 98 114 LEU A C 1
ATOM 849 O O . LEU A 1 114 ? 8.953 -22.797 -5.133 1 98 114 LEU A O 1
ATOM 853 N N . PRO A 1 115 ? 10.297 -23.609 -6.691 1 98 115 PRO A N 1
ATOM 854 C CA . PRO A 1 115 ? 11.508 -23.141 -6.012 1 98 115 PRO A CA 1
ATOM 855 C C . PRO A 1 115 ? 11.781 -21.656 -6.242 1 98 115 PRO A C 1
ATOM 857 O O . PRO A 1 115 ? 12.812 -21.297 -6.816 1 98 115 PRO A O 1
ATOM 860 N N . LEU A 1 116 ? 11.016 -20.844 -5.715 1 98.62 116 LEU A N 1
ATOM 861 C CA . LEU A 1 116 ? 11.055 -19.406 -5.957 1 98.62 116 LEU A CA 1
ATOM 862 C C . LEU A 1 116 ? 12.312 -18.781 -5.352 1 98.62 116 LEU A C 1
ATOM 864 O O . LEU A 1 116 ? 13.07 -18.094 -6.039 1 98.62 116 LEU A O 1
ATOM 868 N N . SER A 1 117 ? 12.562 -19.078 -4.094 1 98.44 117 SER A N 1
ATOM 869 C CA . SER A 1 117 ? 13.703 -18.484 -3.4 1 98.44 117 SER A CA 1
ATOM 870 C C . SER A 1 117 ? 15.023 -19.031 -3.936 1 98.44 117 SER A C 1
ATOM 872 O O . SER A 1 117 ? 16 -18.297 -4.066 1 98.44 117 SER A O 1
ATOM 874 N N . ARG A 1 118 ? 15.039 -20.281 -4.23 1 98.12 118 ARG A N 1
ATOM 875 C CA . ARG A 1 118 ? 16.234 -20.859 -4.824 1 98.12 118 ARG A CA 1
ATOM 876 C C . ARG A 1 118 ? 16.547 -20.219 -6.172 1 98.12 118 ARG A C 1
ATOM 878 O O . ARG A 1 118 ? 17.719 -19.906 -6.461 1 98.12 118 ARG A O 1
ATOM 885 N N . THR A 1 119 ? 15.523 -20.047 -6.961 1 98.31 119 THR A N 1
ATOM 886 C CA . THR A 1 119 ? 15.688 -19.391 -8.258 1 98.31 119 THR A CA 1
ATOM 887 C C . THR A 1 119 ? 16.219 -17.984 -8.086 1 98.31 119 THR A C 1
ATOM 889 O O . THR A 1 119 ? 17.125 -17.562 -8.812 1 98.31 119 THR A O 1
ATOM 892 N N . ALA A 1 120 ? 15.703 -17.234 -7.148 1 98.44 120 ALA A N 1
ATOM 893 C CA . ALA A 1 120 ? 16.172 -15.883 -6.863 1 98.44 120 ALA A CA 1
ATOM 894 C C . ALA A 1 120 ? 17.641 -15.875 -6.457 1 98.44 120 ALA A C 1
ATOM 896 O O . ALA A 1 120 ? 18.406 -15.039 -6.926 1 98.44 120 ALA A O 1
ATOM 897 N N . ILE A 1 121 ? 18.031 -16.828 -5.641 1 97.94 121 ILE A N 1
ATOM 898 C CA . ILE A 1 121 ? 19.406 -16.938 -5.172 1 97.94 121 ILE A CA 1
ATOM 899 C C . ILE A 1 121 ? 20.328 -17.203 -6.359 1 97.94 121 ILE A C 1
ATOM 901 O O . ILE A 1 121 ? 21.406 -16.594 -6.465 1 97.94 121 ILE A O 1
ATOM 905 N N . GLU A 1 122 ? 19.922 -18.016 -7.188 1 97.88 122 GLU A N 1
ATOM 906 C CA . GLU A 1 122 ? 20.719 -18.344 -8.367 1 97.88 122 GLU A CA 1
ATOM 907 C C . GLU A 1 122 ? 20.891 -17.109 -9.258 1 97.88 122 GLU A C 1
ATOM 909 O O . GLU A 1 122 ? 21.891 -17 -9.969 1 97.88 122 GLU A O 1
ATOM 914 N N . LEU A 1 123 ? 19.938 -16.188 -9.211 1 97.62 123 LEU A N 1
ATOM 915 C CA . LEU A 1 123 ? 20.016 -14.945 -9.984 1 97.62 123 LEU A CA 1
ATOM 916 C C . LEU A 1 123 ? 20.938 -13.938 -9.305 1 97.62 123 LEU A C 1
ATOM 918 O O . LEU A 1 123 ? 21.328 -12.938 -9.914 1 97.62 123 LEU A O 1
ATOM 922 N N . GLY A 1 124 ? 21.156 -14.18 -8.031 1 96.19 124 GLY A N 1
ATOM 923 C CA . GLY A 1 124 ? 22.141 -13.352 -7.355 1 96.19 124 GLY A CA 1
ATOM 924 C C . GLY A 1 124 ? 21.594 -12.656 -6.125 1 96.19 124 GLY A C 1
ATOM 925 O O . GLY A 1 124 ? 22.328 -11.945 -5.426 1 96.19 124 GLY A O 1
ATOM 926 N N . SER A 1 125 ? 20.297 -12.844 -5.84 1 96.62 125 SER A N 1
ATOM 927 C CA . SER A 1 125 ? 19.75 -12.156 -4.68 1 96.62 125 SER A CA 1
ATOM 928 C C . SER A 1 125 ? 18.438 -12.797 -4.227 1 96.62 125 SER A C 1
ATOM 930 O O . SER A 1 125 ? 17.453 -12.773 -4.957 1 96.62 125 SER A O 1
ATOM 932 N N . GLU A 1 126 ? 18.375 -13.227 -3.031 1 96.75 126 GLU A N 1
ATOM 933 C CA . GLU A 1 126 ? 17.156 -13.789 -2.461 1 96.75 126 GLU A CA 1
ATOM 934 C C . GLU A 1 126 ? 16.062 -12.734 -2.346 1 96.75 126 GLU A C 1
ATOM 936 O O . GLU A 1 126 ? 14.883 -13.062 -2.236 1 96.75 126 GLU A O 1
ATOM 941 N N . ARG A 1 127 ? 16.5 -11.469 -2.432 1 93.81 127 ARG A N 1
ATOM 942 C CA . ARG A 1 127 ? 15.594 -10.352 -2.227 1 93.81 127 ARG A CA 1
ATOM 943 C C . ARG A 1 127 ? 14.586 -10.242 -3.369 1 93.81 127 ARG A C 1
ATOM 945 O O . ARG A 1 127 ? 13.539 -9.609 -3.229 1 93.81 127 ARG A O 1
ATOM 952 N N . VAL A 1 128 ? 14.898 -10.867 -4.516 1 97.44 128 VAL A N 1
ATOM 953 C CA . VAL A 1 128 ? 14.008 -10.711 -5.664 1 97.44 128 VAL A CA 1
ATOM 954 C C . VAL A 1 128 ? 13.086 -11.922 -5.766 1 97.44 128 VAL A C 1
ATOM 956 O O . VAL A 1 128 ? 12.477 -12.164 -6.809 1 97.44 128 VAL A O 1
ATOM 959 N N . THR A 1 129 ? 12.938 -12.711 -4.648 1 98.44 129 THR A N 1
ATOM 960 C CA . THR A 1 129 ? 12.031 -13.859 -4.605 1 98.44 129 THR A CA 1
ATOM 961 C C . THR A 1 129 ? 10.609 -13.438 -4.945 1 98.44 129 THR A C 1
ATOM 963 O O . THR A 1 129 ? 9.914 -14.125 -5.695 1 98.44 129 THR A O 1
ATOM 966 N N . ASN A 1 130 ? 10.242 -12.281 -4.477 1 97.94 130 ASN A N 1
ATOM 967 C CA . ASN A 1 130 ? 8.891 -11.797 -4.719 1 97.94 130 ASN A CA 1
ATOM 968 C C . ASN A 1 130 ? 8.641 -11.531 -6.199 1 97.94 130 ASN A C 1
ATOM 970 O O . ASN A 1 130 ? 7.543 -11.773 -6.703 1 97.94 130 ASN A O 1
ATOM 974 N N . ILE A 1 131 ? 9.641 -11.117 -6.875 1 98.56 131 ILE A N 1
ATOM 975 C CA . ILE A 1 131 ? 9.508 -10.797 -8.297 1 98.56 131 ILE A CA 1
ATOM 976 C C . ILE A 1 131 ? 9.43 -12.086 -9.102 1 98.56 131 ILE A C 1
ATOM 978 O O . ILE A 1 131 ? 8.664 -12.18 -10.062 1 98.56 131 ILE A O 1
ATOM 982 N N . VAL A 1 132 ? 10.203 -13.078 -8.703 1 98.81 132 VAL A N 1
ATOM 983 C CA . VAL A 1 132 ? 10.078 -14.391 -9.32 1 98.81 132 VAL A CA 1
ATOM 984 C C . VAL A 1 132 ? 8.656 -14.914 -9.156 1 98.81 132 VAL A C 1
ATOM 986 O O . VAL A 1 132 ? 8.039 -15.375 -10.117 1 98.81 132 VAL A O 1
ATOM 989 N N . ALA A 1 133 ? 8.133 -14.797 -7.965 1 98.88 133 ALA A N 1
ATOM 990 C CA . ALA A 1 133 ? 6.77 -15.25 -7.672 1 98.88 133 ALA A CA 1
ATOM 991 C C . ALA A 1 133 ? 5.75 -14.484 -8.508 1 98.88 133 ALA A C 1
ATOM 993 O O . ALA A 1 133 ? 4.773 -15.062 -8.992 1 98.88 133 ALA A O 1
ATOM 994 N N . LEU A 1 134 ? 5.98 -13.227 -8.625 1 98.75 134 LEU A N 1
ATOM 995 C CA . LEU A 1 134 ? 5.098 -12.391 -9.43 1 98.75 134 LEU A CA 1
ATOM 996 C C . LEU A 1 134 ? 5.07 -12.867 -10.883 1 98.75 134 LEU A C 1
ATOM 998 O O . LEU A 1 134 ? 3.996 -12.992 -11.477 1 98.75 134 LEU A O 1
ATOM 1002 N N . GLY A 1 135 ? 6.242 -13.125 -11.422 1 98.75 135 GLY A N 1
ATOM 1003 C CA . GLY A 1 135 ? 6.305 -13.68 -12.758 1 98.75 135 GLY A CA 1
ATOM 1004 C C . GLY A 1 135 ? 5.547 -14.984 -12.906 1 98.75 135 GLY A C 1
ATOM 1005 O O . GLY A 1 135 ? 4.809 -15.172 -13.867 1 98.75 135 GLY A O 1
ATOM 1006 N N . ALA A 1 136 ? 5.719 -15.867 -11.93 1 98.75 136 ALA A N 1
ATOM 1007 C CA . ALA A 1 136 ? 5.027 -17.156 -11.945 1 98.75 136 ALA A CA 1
ATOM 1008 C C . ALA A 1 136 ? 3.514 -16.969 -11.906 1 98.75 136 ALA A C 1
ATOM 1010 O O . ALA A 1 136 ? 2.777 -17.609 -12.648 1 98.75 136 ALA A O 1
ATOM 1011 N N . LEU A 1 137 ? 3.066 -16.094 -11.07 1 98.75 137 LEU A N 1
ATOM 1012 C CA . LEU A 1 137 ? 1.642 -15.805 -10.938 1 98.75 137 LEU A CA 1
ATOM 1013 C C . LEU A 1 137 ? 1.058 -15.328 -12.266 1 98.75 137 LEU A C 1
ATOM 1015 O O . LEU A 1 137 ? 0.015 -15.82 -12.695 1 98.75 137 LEU A O 1
ATOM 1019 N N . ILE A 1 138 ? 1.731 -14.406 -12.852 1 98.56 138 ILE A N 1
ATOM 1020 C CA . ILE A 1 138 ? 1.255 -13.82 -14.102 1 98.56 138 ILE A CA 1
ATOM 1021 C C . ILE A 1 138 ? 1.201 -14.891 -15.188 1 98.56 138 ILE A C 1
ATOM 1023 O O . ILE A 1 138 ? 0.224 -14.977 -15.938 1 98.56 138 ILE A O 1
ATOM 1027 N N . GLU A 1 139 ? 2.199 -15.688 -15.258 1 98.31 139 GLU A N 1
ATOM 1028 C CA . GLU A 1 139 ? 2.25 -16.734 -16.266 1 98.31 139 GLU A CA 1
ATOM 1029 C C . GLU A 1 139 ? 1.134 -17.75 -16.062 1 98.31 139 GLU A C 1
ATOM 1031 O O . GLU A 1 139 ? 0.481 -18.172 -17.016 1 98.31 139 GLU A O 1
ATOM 1036 N N . LEU A 1 140 ? 0.863 -18.109 -14.852 1 98 140 LEU A N 1
ATOM 1037 C CA . LEU A 1 140 ? -0.088 -19.172 -14.539 1 98 140 LEU A CA 1
ATOM 1038 C C . LEU A 1 140 ? -1.523 -18.688 -14.695 1 98 140 LEU A C 1
ATOM 1040 O O . LEU A 1 140 ? -2.42 -19.469 -15.008 1 98 140 LEU A O 1
ATOM 1044 N N . THR A 1 141 ? -1.761 -17.406 -14.484 1 97.62 141 THR A N 1
ATOM 1045 C CA . THR A 1 141 ? -3.135 -16.922 -14.391 1 97.62 141 THR A CA 1
ATOM 1046 C C . THR A 1 141 ? -3.498 -16.078 -15.609 1 97.62 141 THR A C 1
ATOM 1048 O O . THR A 1 141 ? -4.676 -15.883 -15.906 1 97.62 141 THR A O 1
ATOM 1051 N N . GLY A 1 142 ? -2.475 -15.461 -16.172 1 97.69 142 GLY A N 1
ATOM 1052 C CA . GLY A 1 142 ? -2.754 -14.5 -17.219 1 97.69 142 GLY A CA 1
ATOM 1053 C C . GLY A 1 142 ? -3.443 -13.242 -16.719 1 97.69 142 GLY A C 1
ATOM 1054 O O . GLY A 1 142 ? -4.176 -12.586 -17.453 1 97.69 142 GLY A O 1
ATOM 1055 N N . ILE A 1 143 ? -3.238 -12.922 -15.523 1 97.12 143 ILE A N 1
ATOM 1056 C CA . ILE A 1 143 ? -3.998 -11.867 -14.859 1 97.12 143 ILE A CA 1
ATOM 1057 C C . ILE A 1 143 ? -3.678 -10.516 -15.5 1 97.12 143 ILE A C 1
ATOM 1059 O O . ILE A 1 143 ? -4.52 -9.617 -15.523 1 97.12 143 ILE A O 1
ATOM 1063 N N . CYS A 1 144 ? -2.48 -10.367 -16 1 96.69 144 CYS A N 1
ATOM 1064 C CA . CYS A 1 144 ? -2.135 -9.18 -16.766 1 96.69 144 CYS A CA 1
ATOM 1065 C C . CYS A 1 144 ? -1.159 -9.516 -17.891 1 96.69 144 CYS A C 1
ATOM 1067 O O . CYS A 1 144 ? -0.625 -10.625 -17.938 1 96.69 144 CYS A O 1
ATOM 1069 N N . LYS A 1 145 ? -1.003 -8.562 -18.812 1 97.62 145 LYS A N 1
ATOM 1070 C CA . LYS A 1 145 ? -0.075 -8.758 -19.922 1 97.62 145 LYS A CA 1
ATOM 1071 C C . LYS A 1 145 ? 1.373 -8.625 -19.453 1 97.62 145 LYS A C 1
ATOM 1073 O O . LYS A 1 145 ? 1.695 -7.758 -18.641 1 97.62 145 LYS A O 1
ATOM 1078 N N . PRO A 1 146 ? 2.252 -9.5 -20 1 97.62 146 PRO A N 1
ATOM 1079 C CA . PRO A 1 146 ? 3.672 -9.375 -19.672 1 97.62 146 PRO A CA 1
ATOM 1080 C C . PRO A 1 146 ? 4.223 -7.98 -19.953 1 97.62 146 PRO A C 1
ATOM 1082 O O . PRO A 1 146 ? 5.008 -7.449 -19.172 1 97.62 146 PRO A O 1
ATOM 1085 N N . LYS A 1 147 ? 3.787 -7.363 -21.016 1 97.69 147 LYS A N 1
ATOM 1086 C CA . LYS A 1 147 ? 4.273 -6.035 -21.391 1 97.69 147 LYS A CA 1
ATOM 1087 C C . LYS A 1 147 ? 3.924 -5.004 -20.312 1 97.69 147 LYS A C 1
ATOM 1089 O O . LYS A 1 147 ? 4.727 -4.117 -20.016 1 97.69 147 LYS A O 1
ATOM 1094 N N . SER A 1 148 ? 2.727 -5.113 -19.75 1 97 148 SER A N 1
ATOM 1095 C CA . SER A 1 148 ? 2.26 -4.152 -18.75 1 97 148 SER A CA 1
ATOM 1096 C C . SER A 1 148 ? 3.088 -4.23 -17.469 1 97 148 SER A C 1
ATOM 1098 O O . SER A 1 148 ? 3.508 -3.205 -16.938 1 97 148 SER A O 1
ATOM 1100 N N . ILE A 1 149 ? 3.369 -5.445 -17 1 97.88 149 ILE A N 1
ATOM 1101 C CA . ILE A 1 149 ? 4.129 -5.594 -15.766 1 97.88 149 ILE A CA 1
ATOM 1102 C C . ILE A 1 149 ? 5.582 -5.191 -16 1 97.88 149 ILE A C 1
ATOM 1104 O O . ILE A 1 149 ? 6.215 -4.586 -15.133 1 97.88 149 ILE A O 1
ATOM 1108 N N . GLU A 1 150 ? 6.113 -5.52 -17.125 1 97.88 150 GLU A N 1
ATOM 1109 C CA . GLU A 1 150 ? 7.492 -5.141 -17.438 1 97.88 150 GLU A CA 1
ATOM 1110 C C . GLU A 1 150 ? 7.645 -3.625 -17.5 1 97.88 150 GLU A C 1
ATOM 1112 O O . GLU A 1 150 ? 8.648 -3.08 -17.031 1 97.88 150 GLU A O 1
ATOM 1117 N N . GLN A 1 151 ? 6.691 -2.973 -18.047 1 95.62 151 GLN A N 1
ATOM 1118 C CA . GLN A 1 151 ? 6.695 -1.515 -18.078 1 95.62 151 GLN A CA 1
ATOM 1119 C C . GLN A 1 151 ? 6.711 -0.927 -16.672 1 95.62 151 GLN A C 1
ATOM 1121 O O . GLN A 1 151 ? 7.465 0.008 -16.391 1 95.62 151 GLN A O 1
ATOM 1126 N N . VAL A 1 152 ? 5.91 -1.466 -15.852 1 94 152 VAL A N 1
ATOM 1127 C CA . VAL A 1 152 ? 5.812 -0.971 -14.477 1 94 152 VAL A CA 1
ATOM 1128 C C . VAL A 1 152 ? 7.121 -1.235 -13.742 1 94 152 VAL A C 1
ATOM 1130 O O . VAL A 1 152 ? 7.613 -0.372 -13.008 1 94 152 VAL A O 1
ATOM 1133 N N . VAL A 1 153 ? 7.715 -2.404 -13.93 1 95.56 153 VAL A N 1
ATOM 1134 C CA . VAL A 1 153 ? 8.977 -2.758 -13.289 1 95.56 153 VAL A CA 1
ATOM 1135 C C . VAL A 1 153 ? 10.078 -1.813 -13.758 1 95.56 153 VAL A C 1
ATOM 1137 O O . VAL A 1 153 ? 10.883 -1.342 -12.945 1 95.56 153 VAL A O 1
ATOM 1140 N N . ARG A 1 154 ? 10.078 -1.473 -15 1 94.12 154 ARG A N 1
ATOM 1141 C CA . ARG A 1 154 ? 11.062 -0.548 -15.539 1 94.12 154 ARG A CA 1
ATOM 1142 C C . ARG A 1 154 ? 10.914 0.84 -14.93 1 94.12 154 ARG A C 1
ATOM 1144 O O . ARG A 1 154 ? 11.906 1.503 -14.625 1 94.12 154 ARG A O 1
ATOM 1151 N N . ALA A 1 155 ? 9.742 1.229 -14.727 1 88.38 155 ALA A N 1
ATOM 1152 C CA . ALA A 1 155 ? 9.461 2.572 -14.227 1 88.38 155 ALA A CA 1
ATOM 1153 C C . ALA A 1 155 ? 9.734 2.672 -12.727 1 88.38 155 ALA A C 1
ATOM 1155 O O . ALA A 1 155 ? 10.062 3.746 -12.219 1 88.38 155 ALA A O 1
ATOM 1156 N N . SER A 1 156 ? 9.602 1.594 -12.039 1 85.81 156 SER A N 1
ATOM 1157 C CA . SER A 1 156 ? 9.617 1.635 -10.586 1 85.81 156 SER A CA 1
ATOM 1158 C C . SER A 1 156 ? 10.977 1.209 -10.039 1 85.81 156 SER A C 1
ATOM 1160 O O . SER A 1 156 ? 11.297 1.48 -8.875 1 85.81 156 SER A O 1
ATOM 1162 N N . SER A 1 157 ? 11.75 0.501 -10.734 1 84.38 157 SER A N 1
ATOM 1163 C CA . SER A 1 157 ? 13 -0.077 -10.242 1 84.38 157 SER A CA 1
ATOM 1164 C C . SER A 1 157 ? 14.117 0.96 -10.211 1 84.38 157 SER A C 1
ATOM 1166 O O . SER A 1 157 ? 14.328 1.68 -11.195 1 84.38 157 SER A O 1
ATOM 1168 N N . PRO A 1 158 ? 14.742 0.981 -9.023 1 75.81 158 PRO A N 1
ATOM 1169 C CA . PRO A 1 158 ? 15.984 1.757 -9.07 1 75.81 158 PRO A CA 1
ATOM 1170 C C . PRO A 1 158 ? 16.953 1.259 -10.148 1 75.81 158 PRO A C 1
ATOM 1172 O O . PRO A 1 158 ? 16.938 0.073 -10.484 1 75.81 158 PRO A O 1
ATOM 1175 N N . ARG A 1 159 ? 17.781 2.133 -10.625 1 76.88 159 ARG A N 1
ATOM 1176 C CA . ARG A 1 159 ? 18.656 1.864 -11.766 1 76.88 159 ARG A CA 1
ATOM 1177 C C . ARG A 1 159 ? 19.547 0.654 -11.492 1 76.88 159 ARG A C 1
ATOM 1179 O O . ARG A 1 159 ? 19.672 -0.226 -12.344 1 76.88 159 ARG A O 1
ATOM 1186 N N . GLY A 1 160 ? 20.062 0.467 -10.438 1 80 160 GLY A N 1
ATOM 1187 C CA . GLY A 1 160 ? 21 -0.614 -10.156 1 80 160 GLY A CA 1
ATOM 1188 C C . GLY A 1 160 ? 20.328 -1.96 -9.992 1 80 160 GLY A C 1
ATOM 1189 O O . GLY A 1 160 ? 20.984 -3 -9.992 1 80 160 GLY A O 1
ATOM 1190 N N . PHE A 1 161 ? 19 -2.051 -10.102 1 88.12 161 PHE A N 1
ATOM 1191 C CA . PHE A 1 161 ? 18.297 -3.297 -9.836 1 88.12 161 PHE A CA 1
ATOM 1192 C C . PHE A 1 161 ? 17.359 -3.652 -10.992 1 88.12 161 PHE A C 1
ATOM 1194 O O . PHE A 1 161 ? 16.703 -4.688 -10.961 1 88.12 161 PHE A O 1
ATOM 1201 N N . LEU A 1 162 ? 17.344 -2.859 -11.961 1 93.44 162 LEU A N 1
ATOM 1202 C CA . LEU A 1 162 ? 16.391 -3.033 -13.055 1 93.44 162 LEU A CA 1
ATOM 1203 C C . LEU A 1 162 ? 16.609 -4.371 -13.75 1 93.44 162 LEU A C 1
ATOM 1205 O O . LEU A 1 162 ? 15.664 -5.164 -13.883 1 93.44 162 LEU A O 1
ATOM 1209 N N . ASP A 1 163 ? 17.828 -4.645 -14.148 1 95.75 163 ASP A N 1
ATOM 1210 C CA . ASP A 1 163 ? 18.109 -5.883 -14.867 1 95.75 163 ASP A CA 1
ATOM 1211 C C . ASP A 1 163 ? 17.781 -7.105 -14.008 1 95.75 163 ASP A C 1
ATOM 1213 O O . ASP A 1 163 ? 17.203 -8.078 -14.5 1 95.75 163 ASP A O 1
ATOM 1217 N N . LEU A 1 164 ? 18.125 -6.977 -12.789 1 97.12 164 LEU A N 1
ATOM 1218 C CA . LEU A 1 164 ? 17.859 -8.078 -11.867 1 97.12 164 LEU A CA 1
ATOM 1219 C C . LEU A 1 164 ? 16.359 -8.336 -11.727 1 97.12 164 LEU A C 1
ATOM 1221 O O . LEU A 1 164 ? 15.922 -9.484 -11.742 1 97.12 164 LEU A O 1
ATOM 1225 N N . ASN A 1 165 ? 15.617 -7.324 -11.664 1 97.62 165 ASN A N 1
ATOM 1226 C CA . ASN A 1 165 ? 14.172 -7.461 -11.539 1 97.62 165 ASN A CA 1
ATOM 1227 C C . ASN A 1 165 ? 13.547 -8.039 -12.805 1 97.62 165 ASN A C 1
ATOM 1229 O O . ASN A 1 165 ? 12.656 -8.883 -12.734 1 97.62 165 ASN A O 1
ATOM 1233 N N . LEU A 1 166 ? 14.062 -7.574 -13.906 1 98.06 166 LEU A N 1
ATOM 1234 C CA . LEU A 1 166 ? 13.547 -8.094 -15.164 1 98.06 166 LEU A CA 1
ATOM 1235 C C . LEU A 1 166 ? 13.922 -9.562 -15.344 1 98.06 166 LEU A C 1
ATOM 1237 O O . LEU A 1 166 ? 13.117 -10.367 -15.812 1 98.06 166 LEU A O 1
ATOM 1241 N N . ASP A 1 167 ? 15.102 -9.891 -14.961 1 98.31 167 ASP A N 1
ATOM 1242 C CA . ASP A 1 167 ? 15.531 -11.289 -15.008 1 98.31 167 ASP A CA 1
ATOM 1243 C C . ASP A 1 167 ? 14.68 -12.148 -14.07 1 98.31 167 ASP A C 1
ATOM 1245 O O . ASP A 1 167 ? 14.336 -13.281 -14.414 1 98.31 167 ASP A O 1
ATOM 1249 N N . ALA A 1 168 ? 14.398 -11.633 -12.922 1 98.62 168 ALA A N 1
ATOM 1250 C CA . ALA A 1 168 ? 13.578 -12.352 -11.945 1 98.62 168 ALA A CA 1
ATOM 1251 C C . ALA A 1 168 ? 12.18 -12.617 -12.492 1 98.62 168 ALA A C 1
ATOM 1253 O O . ALA A 1 168 ? 11.641 -13.719 -12.344 1 98.62 168 ALA A O 1
ATOM 1254 N N . LEU A 1 169 ? 11.641 -11.617 -13.125 1 98.62 169 LEU A N 1
ATOM 1255 C CA . LEU A 1 169 ? 10.336 -11.781 -13.758 1 98.62 169 LEU A CA 1
ATOM 1256 C C . LEU A 1 169 ? 10.375 -12.898 -14.805 1 98.62 169 LEU A C 1
ATOM 1258 O O . LEU A 1 169 ? 9.531 -13.797 -14.797 1 98.62 169 LEU A O 1
ATOM 1262 N N . ALA A 1 170 ? 11.359 -12.836 -15.625 1 98.44 170 ALA A N 1
ATOM 1263 C CA . ALA A 1 170 ? 11.523 -13.828 -16.688 1 98.44 170 ALA A CA 1
ATOM 1264 C C . ALA A 1 170 ? 11.703 -15.227 -16.109 1 98.44 170 ALA A C 1
ATOM 1266 O O . ALA A 1 170 ? 11.148 -16.203 -16.625 1 98.44 170 ALA A O 1
ATOM 1267 N N . ALA A 1 171 ? 12.438 -15.305 -15.086 1 98.5 171 ALA A N 1
ATOM 1268 C CA . ALA A 1 171 ? 12.641 -16.594 -14.422 1 98.5 171 ALA A CA 1
ATOM 1269 C C . ALA A 1 171 ? 11.328 -17.141 -13.875 1 98.5 171 ALA A C 1
ATOM 1271 O O . ALA A 1 171 ? 11.094 -18.344 -13.898 1 98.5 171 ALA A O 1
ATOM 1272 N N . GLY A 1 172 ? 10.5 -16.25 -13.344 1 98.56 172 GLY A N 1
ATOM 1273 C CA . GLY A 1 172 ? 9.18 -16.656 -12.875 1 98.56 172 GLY A CA 1
ATOM 1274 C C . GLY A 1 172 ? 8.305 -17.219 -13.977 1 98.56 172 GLY A C 1
ATOM 1275 O O . GLY A 1 172 ? 7.629 -18.234 -13.781 1 98.56 172 GLY A O 1
ATOM 1276 N N . TYR A 1 173 ? 8.367 -16.578 -15.133 1 98.25 173 TYR A N 1
ATOM 1277 C CA . TYR A 1 173 ? 7.648 -17.094 -16.281 1 98.25 173 TYR A CA 1
ATOM 1278 C C . TYR A 1 173 ? 8.102 -18.5 -16.625 1 98.25 173 TYR A C 1
ATOM 1280 O O . TYR A 1 173 ? 7.27 -19.391 -16.812 1 98.25 173 TYR A O 1
ATOM 1288 N N . ALA A 1 174 ? 9.352 -18.641 -16.641 1 97.88 174 ALA A N 1
ATOM 1289 C CA . ALA A 1 174 ? 9.938 -19.922 -17.031 1 97.88 174 ALA A CA 1
ATOM 1290 C C . ALA A 1 174 ? 9.594 -21.031 -16.047 1 97.88 174 ALA A C 1
ATOM 1292 O O . ALA A 1 174 ? 9.289 -22.156 -16.438 1 97.88 174 ALA A O 1
ATOM 1293 N N . LEU A 1 175 ? 9.641 -20.672 -14.805 1 97.06 175 LEU A N 1
ATOM 1294 C CA . LEU A 1 175 ? 9.344 -21.641 -13.75 1 97.06 175 LEU A CA 1
ATOM 1295 C C . LEU A 1 175 ? 7.91 -22.156 -13.883 1 97.06 175 LEU A C 1
ATOM 1297 O O . LEU A 1 175 ? 7.652 -23.344 -13.656 1 97.06 175 LEU A O 1
ATOM 1301 N N . ALA A 1 176 ? 7.059 -21.266 -14.172 1 96.5 176 ALA A N 1
ATOM 1302 C CA . ALA A 1 176 ? 5.641 -21.609 -14.242 1 96.5 176 ALA A CA 1
ATOM 1303 C C . ALA A 1 176 ? 5.344 -22.453 -15.477 1 96.5 176 ALA A C 1
ATOM 1305 O O . ALA A 1 176 ? 4.383 -23.219 -15.492 1 96.5 176 ALA A O 1
ATOM 1306 N N . LYS A 1 177 ? 6.066 -22.266 -16.531 1 93.19 177 LYS A N 1
ATOM 1307 C CA . LYS A 1 177 ? 5.867 -23 -17.781 1 93.19 177 LYS A CA 1
ATOM 1308 C C . LYS A 1 177 ? 6.43 -24.422 -17.688 1 93.19 177 LYS A C 1
ATOM 1310 O O . LYS A 1 177 ? 6.02 -25.312 -18.422 1 93.19 177 LYS A O 1
ATOM 1315 N N . ALA A 1 178 ? 7.484 -24.469 -16.922 1 84 178 ALA A N 1
ATOM 1316 C CA . ALA A 1 178 ? 8.148 -25.766 -16.828 1 84 178 ALA A CA 1
ATOM 1317 C C . ALA A 1 178 ? 7.215 -26.828 -16.234 1 84 178 ALA A C 1
ATOM 1319 O O . ALA A 1 178 ? 6.402 -26.516 -15.359 1 84 178 ALA A O 1
ATOM 1320 N N . PRO A 1 179 ? 7.098 -27.891 -16.953 1 65.38 179 PRO A N 1
ATOM 1321 C CA . PRO A 1 179 ? 6.262 -28.984 -16.438 1 65.38 179 PRO A CA 1
ATOM 1322 C C . PRO A 1 179 ? 6.566 -29.328 -14.977 1 65.38 179 PRO A C 1
ATOM 1324 O O . PRO A 1 179 ? 7.715 -29.219 -14.539 1 65.38 179 PRO A O 1
ATOM 1327 N N . VAL A 1 180 ? 5.668 -28.766 -13.984 1 55.75 180 VAL A N 1
ATOM 1328 C CA . VAL A 1 180 ? 5.828 -29.094 -12.57 1 55.75 180 VAL A CA 1
ATOM 1329 C C . VAL A 1 180 ? 6.203 -30.578 -12.422 1 55.75 180 VAL A C 1
ATOM 1331 O O . VAL A 1 180 ? 5.613 -31.438 -13.07 1 55.75 180 VAL A O 1
ATOM 1334 N N . ALA A 1 181 ? 7.508 -30.875 -12.25 1 46.91 181 ALA A N 1
ATOM 1335 C CA . ALA A 1 181 ? 7.84 -32.281 -12.07 1 46.91 181 ALA A CA 1
ATOM 1336 C C . ALA A 1 181 ? 6.738 -33.031 -11.305 1 46.91 181 ALA A C 1
ATOM 1338 O O . ALA A 1 181 ? 6.34 -32.594 -10.219 1 46.91 181 ALA A O 1
ATOM 1339 N N . ALA A 1 182 ? 5.754 -33.562 -11.906 1 43.12 182 ALA A N 1
ATOM 1340 C CA . ALA A 1 182 ? 4.871 -34.531 -11.266 1 43.12 182 ALA A CA 1
ATOM 1341 C C . ALA A 1 182 ? 5.602 -35.281 -10.156 1 43.12 182 ALA A C 1
ATOM 1343 O O . ALA A 1 182 ? 6.688 -35.812 -10.375 1 43.12 182 ALA A O 1
ATOM 1344 N N . ALA A 1 183 ? 5.582 -34.938 -8.906 1 39.38 183 ALA A N 1
ATOM 1345 C CA . ALA A 1 183 ? 6.02 -35.969 -7.984 1 39.38 183 ALA A CA 1
ATOM 1346 C C . ALA A 1 183 ? 5.594 -37.344 -8.469 1 39.38 183 ALA A C 1
ATOM 1348 O O . ALA A 1 183 ? 4.441 -37.562 -8.859 1 39.38 183 ALA A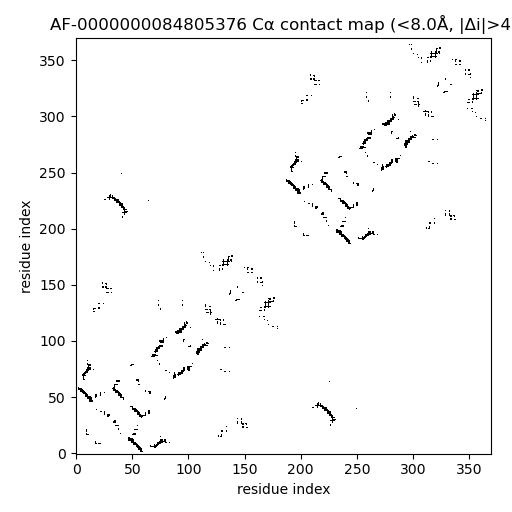 O 1
ATOM 1349 N N . ALA A 1 184 ? 6.438 -38.094 -9.125 1 34.16 184 ALA A N 1
ATOM 1350 C CA . ALA A 1 184 ? 6.281 -39.531 -9.328 1 34.16 184 ALA A CA 1
ATOM 1351 C C . ALA A 1 184 ? 5.5 -40.188 -8.18 1 34.16 184 ALA A C 1
ATOM 1353 O O . ALA A 1 184 ? 5.883 -40.031 -7.012 1 34.16 184 ALA A O 1
ATOM 1354 N N . SER A 1 185 ? 4.191 -40.25 -8.133 1 30.14 185 SER A N 1
ATOM 1355 C CA . SER A 1 185 ? 3.668 -41.344 -7.301 1 30.14 185 SER A CA 1
ATOM 1356 C C . SER A 1 185 ? 4.516 -42.594 -7.434 1 30.14 185 SER A C 1
ATOM 1358 O O . SER A 1 185 ? 5.008 -42.906 -8.523 1 30.14 185 SER A O 1
ATOM 1360 N N . MET B 1 1 ? -9.977 4.836 28.453 1 32.75 1 MET B N 1
ATOM 1361 C CA . MET B 1 1 ? -9.805 5.848 27.406 1 32.75 1 MET B CA 1
ATOM 1362 C C . MET B 1 1 ? -10.039 5.246 26.016 1 32.75 1 MET B C 1
ATOM 1364 O O . MET B 1 1 ? -9.531 4.164 25.719 1 32.75 1 MET B O 1
ATOM 1368 N N . PRO B 1 2 ? -11.117 5.312 25.438 1 42.94 2 PRO B N 1
ATOM 1369 C CA . PRO B 1 2 ? -11.609 4.523 24.312 1 42.94 2 PRO B CA 1
ATOM 1370 C C . PRO B 1 2 ? -10.508 4.191 23.297 1 42.94 2 PRO B C 1
ATOM 1372 O O . PRO B 1 2 ? -9.555 4.961 23.141 1 42.94 2 PRO B O 1
ATOM 1375 N N . LYS B 1 3 ? -9.961 2.998 23.219 1 51.41 3 LYS B N 1
ATOM 1376 C CA . LYS B 1 3 ? -8.82 2.416 22.516 1 51.41 3 LYS B CA 1
ATOM 1377 C C . LYS B 1 3 ? -8.68 2.99 21.109 1 51.41 3 LYS B C 1
ATOM 1379 O O . LYS B 1 3 ? -9.586 2.857 20.297 1 51.41 3 LYS B O 1
ATOM 1384 N N . SER B 1 4 ? -8.008 4.453 20.828 1 75.94 4 SER B N 1
ATOM 1385 C CA . SER B 1 4 ? -8.172 5.586 19.938 1 75.94 4 SER B CA 1
ATOM 1386 C C . SER B 1 4 ? -7.816 5.211 18.5 1 75.94 4 SER B C 1
ATOM 1388 O O . SER B 1 4 ? -6.73 4.684 18.25 1 75.94 4 SER B O 1
ATOM 1390 N N . ARG B 1 5 ? -8.867 4.891 17.766 1 91.94 5 ARG B N 1
ATOM 1391 C CA . ARG B 1 5 ? -8.844 4.645 16.328 1 91.94 5 ARG B CA 1
ATOM 1392 C C . ARG B 1 5 ? -8.609 5.938 15.555 1 91.94 5 ARG B C 1
ATOM 1394 O O . ARG B 1 5 ? -9.344 6.914 15.734 1 91.94 5 ARG B O 1
ATOM 1401 N N . ILE B 1 6 ? -7.492 5.969 14.898 1 96.75 6 ILE B N 1
ATOM 1402 C CA . ILE B 1 6 ? -7.172 7.133 14.078 1 96.75 6 ILE B CA 1
ATOM 1403 C C . ILE B 1 6 ? -7.246 6.758 12.602 1 96.75 6 ILE B C 1
ATOM 1405 O O . ILE B 1 6 ? -6.73 5.715 12.195 1 96.75 6 ILE B O 1
ATOM 1409 N N . GLU B 1 7 ? -7.945 7.516 11.867 1 98 7 GLU B N 1
ATOM 1410 C CA . GLU B 1 7 ? -8.078 7.32 10.43 1 98 7 GLU B CA 1
ATOM 1411 C C . GLU B 1 7 ? -7.504 8.508 9.656 1 98 7 GLU B C 1
ATOM 1413 O O . GLU B 1 7 ? -7.84 9.656 9.938 1 98 7 GLU B O 1
ATOM 1418 N N . LEU B 1 8 ? -6.625 8.195 8.711 1 98.12 8 LEU B N 1
ATOM 1419 C CA . LEU B 1 8 ? -6.031 9.297 7.965 1 98.12 8 LEU B CA 1
ATOM 1420 C C . LEU B 1 8 ? -5.895 8.945 6.488 1 98.12 8 LEU B C 1
ATOM 1422 O O . LEU B 1 8 ? -5.887 7.77 6.125 1 98.12 8 LEU B O 1
ATOM 1426 N N . ARG B 1 9 ? -5.805 10.023 5.652 1 98.44 9 ARG B N 1
ATOM 1427 C CA . ARG B 1 9 ? -5.664 9.883 4.207 1 98.44 9 ARG B CA 1
ATOM 1428 C C . ARG B 1 9 ? -4.574 10.812 3.676 1 98.44 9 ARG B C 1
ATOM 1430 O O . ARG B 1 9 ? -4.535 11.992 4.023 1 98.44 9 ARG B O 1
ATOM 1437 N N . PHE B 1 10 ? -3.73 10.203 2.885 1 98.38 10 PHE B N 1
ATOM 1438 C CA . PHE B 1 10 ? -2.949 10.977 1.927 1 98.38 10 PHE B CA 1
ATOM 1439 C C . PHE B 1 10 ? -3.643 11.016 0.57 1 98.38 10 PHE B C 1
ATOM 1441 O O . PHE B 1 10 ? -3.951 9.977 -0.007 1 98.38 10 PHE B O 1
ATOM 1448 N N . GLY B 1 11 ? -3.926 12.219 0.096 1 97.06 11 GLY B N 1
ATOM 1449 C CA . GLY B 1 11 ? -4.605 12.352 -1.183 1 97.06 11 GLY B CA 1
ATOM 1450 C C . GLY B 1 11 ? -3.867 13.25 -2.162 1 97.06 11 GLY B C 1
ATOM 1451 O O . GLY B 1 11 ? -3.266 14.25 -1.766 1 97.06 11 GLY B O 1
ATOM 1452 N N . GLY B 1 12 ? -3.922 12.953 -3.418 1 95.38 12 GLY B N 1
ATOM 1453 C CA . GLY B 1 12 ? -3.289 13.711 -4.488 1 95.38 12 GLY B CA 1
ATOM 1454 C C . GLY B 1 12 ? -3.33 12.992 -5.828 1 95.38 12 GLY B C 1
ATOM 1455 O O . GLY B 1 12 ? -4.352 12.414 -6.195 1 95.38 12 GLY B O 1
ATOM 1456 N N . THR B 1 13 ? -2.186 13.219 -6.531 1 91.69 13 THR B N 1
ATOM 1457 C CA . THR B 1 13 ? -2.051 12.609 -7.848 1 91.69 13 THR B CA 1
ATOM 1458 C C . THR B 1 13 ? -1.038 11.469 -7.816 1 91.69 13 THR B C 1
ATOM 1460 O O . THR B 1 13 ? -0.083 11.5 -7.039 1 91.69 13 THR B O 1
ATOM 1463 N N . GLY B 1 14 ? -1.341 10.461 -8.75 1 86.56 14 GLY B N 1
ATOM 1464 C CA . GLY B 1 14 ? -0.382 9.383 -8.906 1 86.56 14 GLY B CA 1
ATOM 1465 C C . GLY B 1 14 ? 1.032 9.867 -9.156 1 86.56 14 GLY B C 1
ATOM 1466 O O . GLY B 1 14 ? 1.241 10.812 -9.922 1 86.56 14 GLY B O 1
ATOM 1467 N N . GLY B 1 15 ? 1.966 9.219 -8.406 1 84.94 15 GLY B N 1
ATOM 1468 C CA . GLY B 1 15 ? 3.365 9.57 -8.594 1 84.94 15 GLY B CA 1
ATOM 1469 C C . GLY B 1 15 ? 3.898 10.508 -7.535 1 84.94 15 GLY B C 1
ATOM 1470 O O . GLY B 1 15 ? 5.098 10.797 -7.496 1 84.94 15 GLY B O 1
ATOM 1471 N N . GLN B 1 16 ? 3.051 10.953 -6.609 1 91.81 16 GLN B N 1
ATOM 1472 C CA . GLN B 1 16 ? 3.465 11.93 -5.609 1 91.81 16 GLN B CA 1
ATOM 1473 C C . GLN B 1 16 ? 3.945 11.242 -4.336 1 91.81 16 GLN B C 1
ATOM 1475 O O . GLN B 1 16 ? 4.16 11.891 -3.312 1 91.81 16 GLN B O 1
ATOM 1480 N N . GLY B 1 17 ? 4.016 9.984 -4.328 1 92.19 17 GLY B N 1
ATOM 1481 C CA . GLY B 1 17 ? 4.543 9.258 -3.184 1 92.19 17 GLY B CA 1
ATOM 1482 C C . GLY B 1 17 ? 3.537 9.109 -2.057 1 92.19 17 GLY B C 1
ATOM 1483 O O . GLY B 1 17 ? 3.912 9.094 -0.883 1 92.19 17 GLY B O 1
ATOM 1484 N N . LEU B 1 18 ? 2.236 9.023 -2.385 1 94.88 18 LEU B N 1
ATOM 1485 C CA . LEU B 1 18 ? 1.191 8.914 -1.373 1 94.88 18 LEU B CA 1
ATOM 1486 C C . LEU B 1 18 ? 1.258 7.555 -0.675 1 94.88 18 LEU B C 1
ATOM 1488 O O . LEU B 1 18 ? 1.213 7.484 0.556 1 94.88 18 LEU B O 1
ATOM 1492 N N . VAL B 1 19 ? 1.408 6.559 -1.465 1 92.25 19 VAL B N 1
ATOM 1493 C CA . VAL B 1 19 ? 1.465 5.195 -0.945 1 92.25 19 VAL B CA 1
ATOM 1494 C C . VAL B 1 19 ? 2.725 5.016 -0.101 1 92.25 19 VAL B C 1
ATOM 1496 O O . VAL B 1 19 ? 2.678 4.418 0.977 1 92.25 19 VAL B O 1
ATOM 1499 N N . LEU B 1 20 ? 3.82 5.559 -0.554 1 91.31 20 LEU B N 1
ATOM 1500 C CA . LEU B 1 20 ? 5.074 5.504 0.193 1 91.31 20 LEU B CA 1
ATOM 1501 C C . LEU B 1 20 ? 4.926 6.188 1.549 1 91.31 20 LEU B C 1
ATOM 1503 O O . LEU B 1 20 ? 5.363 5.648 2.568 1 91.31 20 LEU B O 1
ATOM 1507 N N . SER B 1 21 ? 4.34 7.367 1.565 1 96.62 21 SER B N 1
ATOM 1508 C CA . SER B 1 21 ? 4.145 8.094 2.814 1 96.62 21 SER B CA 1
ATOM 1509 C C . SER B 1 21 ? 3.332 7.277 3.812 1 96.62 21 SER B C 1
ATOM 1511 O O . SER B 1 21 ? 3.691 7.191 4.988 1 96.62 21 SER B O 1
ATOM 1513 N N . ALA B 1 22 ? 2.275 6.688 3.318 1 96.69 22 ALA B N 1
ATOM 1514 C CA . ALA B 1 22 ? 1.432 5.855 4.172 1 96.69 22 ALA B CA 1
ATOM 1515 C C . ALA B 1 22 ? 2.207 4.656 4.711 1 96.69 22 ALA B C 1
ATOM 1517 O O . ALA B 1 22 ? 2.1 4.32 5.891 1 96.69 22 ALA B O 1
ATOM 1518 N N . LYS B 1 23 ? 2.977 4.082 3.846 1 92.94 23 LYS B N 1
ATOM 1519 C CA . LYS B 1 23 ? 3.764 2.922 4.25 1 92.94 23 LYS B CA 1
ATOM 1520 C C . LYS B 1 23 ? 4.793 3.297 5.312 1 92.94 23 LYS B C 1
ATOM 1522 O O . LYS B 1 23 ? 4.969 2.576 6.297 1 92.94 23 LYS B O 1
ATOM 1527 N N . LEU B 1 24 ? 5.52 4.363 5.109 1 95.12 24 LEU B N 1
ATOM 1528 C CA . LEU B 1 24 ? 6.516 4.809 6.074 1 95.12 24 LEU B CA 1
ATOM 1529 C C . LEU B 1 24 ? 5.879 5.055 7.438 1 95.12 24 LEU B C 1
ATOM 1531 O O . LEU B 1 24 ? 6.406 4.617 8.461 1 95.12 24 LEU B O 1
ATOM 1535 N N . LEU B 1 25 ? 4.758 5.707 7.414 1 97.5 25 LEU B N 1
ATOM 1536 C CA . LEU B 1 25 ? 4.07 5.992 8.664 1 97.5 25 LEU B CA 1
ATOM 1537 C C . LEU B 1 25 ? 3.562 4.711 9.312 1 97.5 25 LEU B C 1
ATOM 1539 O O . LEU B 1 25 ? 3.682 4.531 10.531 1 97.5 25 LEU B O 1
ATOM 1543 N N . ALA B 1 26 ? 2.998 3.855 8.508 1 94.88 26 ALA B N 1
ATOM 1544 C CA . ALA B 1 26 ? 2.508 2.58 9.023 1 94.88 26 ALA B CA 1
ATOM 1545 C C . ALA B 1 26 ? 3.629 1.792 9.695 1 94.88 26 ALA B C 1
ATOM 1547 O O . ALA B 1 26 ? 3.449 1.254 10.789 1 94.88 26 ALA B O 1
ATOM 1548 N N . ASP B 1 27 ? 4.781 1.727 9.062 1 92.19 27 ASP B N 1
ATOM 1549 C CA . ASP B 1 27 ? 5.934 1.021 9.609 1 92.19 27 ASP B CA 1
ATOM 1550 C C . ASP B 1 27 ? 6.379 1.645 10.938 1 92.19 27 ASP B C 1
ATOM 1552 O O . ASP B 1 27 ? 6.688 0.931 11.891 1 92.19 27 ASP B O 1
ATOM 1556 N N . ALA B 1 28 ? 6.406 2.957 10.961 1 95.31 28 ALA B N 1
ATOM 1557 C CA . ALA B 1 28 ? 6.809 3.654 12.18 1 95.31 28 ALA B CA 1
ATOM 1558 C C . ALA B 1 28 ? 5.84 3.365 13.32 1 95.31 28 ALA B C 1
ATOM 1560 O O . ALA B 1 28 ? 6.262 3.123 14.461 1 95.31 28 ALA B O 1
ATOM 1561 N N . LEU B 1 29 ? 4.566 3.385 13.039 1 95.19 29 LEU B N 1
ATOM 1562 C CA . LEU B 1 29 ? 3.547 3.135 14.047 1 95.19 29 LEU B CA 1
ATOM 1563 C C . LEU B 1 29 ? 3.605 1.689 14.531 1 95.19 29 LEU B C 1
ATOM 1565 O O . LEU B 1 29 ? 3.43 1.423 15.719 1 95.19 29 LEU B O 1
ATOM 1569 N N . ALA B 1 30 ? 3.855 0.821 13.648 1 91.25 30 ALA B N 1
ATOM 1570 C CA . ALA B 1 30 ? 4.004 -0.58 14.031 1 91.25 30 ALA B CA 1
ATOM 1571 C C . ALA B 1 30 ? 5.188 -0.765 14.977 1 91.25 30 ALA B C 1
ATOM 1573 O O . ALA B 1 30 ? 5.113 -1.541 15.938 1 91.25 30 ALA B O 1
ATOM 1574 N N . LEU B 1 31 ? 6.285 -0.069 14.711 1 90.5 31 LEU B N 1
ATOM 1575 C CA . LEU B 1 31 ? 7.449 -0.101 15.594 1 90.5 31 LEU B CA 1
ATOM 1576 C C . LEU B 1 31 ? 7.078 0.324 17 1 90.5 31 LEU B C 1
ATOM 1578 O O . LEU B 1 31 ? 7.707 -0.107 17.969 1 90.5 31 LEU B O 1
ATOM 1582 N N . GLU B 1 32 ? 6.074 1.135 17.078 1 93.44 32 GLU B N 1
ATOM 1583 C CA . GLU B 1 32 ? 5.648 1.652 18.375 1 93.44 32 GLU B CA 1
ATOM 1584 C C . GLU B 1 32 ? 4.562 0.777 18.984 1 93.44 32 GLU B C 1
ATOM 1586 O O . GLU B 1 32 ? 3.916 1.173 19.969 1 93.44 32 GLU B O 1
ATOM 1591 N N . GLY B 1 33 ? 4.254 -0.258 18.391 1 91 33 GLY B N 1
ATOM 1592 C CA . GLY B 1 33 ? 3.34 -1.229 18.969 1 91 33 GLY B CA 1
ATOM 1593 C C . GLY B 1 33 ? 1.9 -1.03 18.531 1 91 33 GLY B C 1
ATOM 1594 O O . GLY B 1 33 ? 0.984 -1.611 19.125 1 91 33 GLY B O 1
ATOM 1595 N N . ARG B 1 34 ? 1.704 -0.282 17.516 1 92.94 34 ARG B N 1
ATOM 1596 C CA . ARG B 1 34 ? 0.35 -0.042 17.016 1 92.94 34 ARG B CA 1
ATOM 1597 C C . ARG B 1 34 ? 0.01 -0.979 15.867 1 92.94 34 ARG B C 1
ATOM 1599 O O . ARG B 1 34 ? 0.897 -1.404 15.125 1 92.94 34 ARG B O 1
ATOM 1606 N N . HIS B 1 35 ? -1.289 -1.304 15.789 1 92.06 35 HIS B N 1
ATOM 1607 C CA . HIS B 1 35 ? -1.805 -2.025 14.633 1 92.06 35 HIS B CA 1
ATOM 1608 C C . HIS B 1 35 ? -2.279 -1.063 13.547 1 92.06 35 HIS B C 1
ATOM 1610 O O . HIS B 1 35 ? -2.961 -0.079 13.844 1 92.06 35 HIS B O 1
ATOM 1616 N N . VAL B 1 36 ? -1.871 -1.39 12.336 1 93.88 36 VAL B N 1
ATOM 1617 C CA . VAL B 1 36 ? -2.191 -0.456 11.258 1 93.88 36 VAL B CA 1
ATOM 1618 C C . VAL B 1 36 ? -2.713 -1.223 10.047 1 93.88 36 VAL B C 1
ATOM 1620 O O . VAL B 1 36 ? -2.168 -2.268 9.688 1 93.88 36 VAL B O 1
ATOM 1623 N N . ALA B 1 37 ? -3.799 -0.752 9.5 1 94.69 37 ALA B N 1
ATOM 1624 C CA . ALA B 1 37 ? -4.273 -1.196 8.188 1 94.69 37 ALA B CA 1
ATOM 1625 C C . ALA B 1 37 ? -4.102 -0.101 7.145 1 94.69 37 ALA B C 1
ATOM 1627 O O . ALA B 1 37 ? -4.441 1.06 7.387 1 94.69 37 ALA B O 1
ATOM 1628 N N . GLN B 1 38 ? -3.512 -0.478 6.031 1 96.12 38 GLN B N 1
ATOM 1629 C CA . GLN B 1 38 ? -3.357 0.444 4.91 1 96.12 38 GLN B CA 1
ATOM 1630 C C . GLN B 1 38 ? -4.207 0.009 3.719 1 96.12 38 GLN B C 1
ATOM 1632 O O . GLN B 1 38 ? -4.301 -1.184 3.42 1 96.12 38 GLN B O 1
ATOM 1637 N N . SER B 1 39 ? -4.875 1.015 3.076 1 95.75 39 SER B N 1
ATOM 1638 C CA . SER B 1 39 ? -5.645 0.741 1.867 1 95.75 39 SER B CA 1
ATOM 1639 C C . SER B 1 39 ? -5.48 1.859 0.844 1 95.75 39 SER B C 1
ATOM 1641 O O . SER B 1 39 ? -5.32 3.025 1.211 1 95.75 39 SER B O 1
ATOM 1643 N N . GLN B 1 40 ? -5.512 1.49 -0.423 1 92.81 40 GLN B N 1
ATOM 1644 C CA . GLN B 1 40 ? -5.422 2.436 -1.531 1 92.81 40 GLN B CA 1
ATOM 1645 C C . GLN B 1 40 ? -6.074 1.87 -2.791 1 92.81 40 GLN B C 1
ATOM 1647 O O . GLN B 1 40 ? -6.25 0.656 -2.912 1 92.81 40 GLN B O 1
ATOM 1652 N N . THR B 1 41 ? -6.422 2.779 -3.664 1 87.56 41 THR B N 1
ATOM 1653 C CA . THR B 1 41 ? -7.047 2.365 -4.918 1 87.56 41 THR B CA 1
ATOM 1654 C C . THR B 1 41 ? -6.242 2.865 -6.113 1 87.56 41 THR B C 1
ATOM 1656 O O . THR B 1 41 ? -5.539 3.873 -6.02 1 87.56 41 THR B O 1
ATOM 1659 N N . TYR B 1 42 ? -6.281 2.049 -7.082 1 82.75 42 TYR B N 1
ATOM 1660 C CA . TYR B 1 42 ? -5.652 2.348 -8.359 1 82.75 42 TYR B CA 1
ATOM 1661 C C . TYR B 1 42 ? -6.691 2.412 -9.477 1 82.75 42 TYR B C 1
ATOM 1663 O O . TYR B 1 42 ? -7.441 1.46 -9.688 1 82.75 42 TYR B O 1
ATOM 1671 N N . GLU B 1 43 ? -6.785 3.582 -10.133 1 80.31 43 GLU B N 1
ATOM 1672 C CA . GLU B 1 43 ? -7.707 3.766 -11.25 1 80.31 43 GLU B CA 1
ATOM 1673 C C . GLU B 1 43 ? -6.969 3.77 -12.586 1 80.31 43 GLU B C 1
ATOM 1675 O O . GLU B 1 43 ? -5.785 4.117 -12.641 1 80.31 43 GLU B O 1
ATOM 1680 N N . PRO B 1 44 ? -7.789 3.205 -13.641 1 78.44 44 PRO B N 1
ATOM 1681 C CA . PRO B 1 44 ? -7.195 3.193 -14.977 1 78.44 44 PRO B CA 1
ATOM 1682 C C . PRO B 1 44 ? -6.816 4.59 -15.469 1 78.44 44 PRO B C 1
ATOM 1684 O O . PRO B 1 44 ? -7.566 5.207 -16.234 1 78.44 44 PRO B O 1
ATOM 1687 N N . THR B 1 45 ? -6.289 5.258 -14.672 1 65.06 45 THR B N 1
ATOM 1688 C CA . THR B 1 45 ? -5.879 6.562 -15.18 1 65.06 45 THR B CA 1
ATOM 1689 C C . THR B 1 45 ? -4.363 6.641 -15.305 1 65.06 45 THR B C 1
ATOM 1691 O O . THR B 1 45 ? -3.637 5.93 -14.609 1 65.06 45 THR B O 1
ATOM 1694 N N . SER B 1 46 ? -3.965 7.09 -16.422 1 53.56 46 SER B N 1
ATOM 1695 C CA . SER B 1 46 ? -2.547 7.355 -16.641 1 53.56 46 SER B CA 1
ATOM 1696 C C . SER B 1 46 ? -1.925 8.062 -15.445 1 53.56 46 SER B C 1
ATOM 1698 O O . SER B 1 46 ? -2.621 8.391 -14.477 1 53.56 46 SER B O 1
ATOM 1700 N N . ARG B 1 47 ? -0.682 8.359 -15.438 1 59.34 47 ARG B N 1
ATOM 1701 C CA . ARG B 1 47 ? 0.012 9.312 -14.57 1 59.34 47 ARG B CA 1
ATOM 1702 C C . ARG B 1 47 ? -0.786 10.602 -14.414 1 59.34 47 ARG B C 1
ATOM 1704 O O . ARG B 1 47 ? -1.423 11.055 -15.367 1 59.34 47 ARG B O 1
ATOM 1711 N N . GLY B 1 48 ? -1.195 10.906 -13.188 1 68.25 48 GLY B N 1
ATOM 1712 C CA . GLY B 1 48 ? -1.812 12.211 -12.969 1 68.25 48 GLY B CA 1
ATOM 1713 C C . GLY B 1 48 ? -3.234 12.109 -12.453 1 68.25 48 GLY B C 1
ATOM 1714 O O . GLY B 1 48 ? -3.904 13.133 -12.273 1 68.25 48 GLY B O 1
ATOM 1715 N N . GLY B 1 49 ? -3.736 10.93 -12.297 1 83.38 49 GLY B N 1
ATOM 1716 C CA . GLY B 1 49 ? -5.086 10.797 -11.773 1 83.38 49 GLY B CA 1
ATOM 1717 C C . GLY B 1 49 ? -5.137 10.805 -10.25 1 83.38 49 GLY B C 1
ATOM 1718 O O . GLY B 1 49 ? -4.098 10.766 -9.594 1 83.38 49 GLY B O 1
ATOM 1719 N N . PHE B 1 50 ? -6.402 10.984 -9.758 1 88.44 50 PHE B N 1
ATOM 1720 C CA . PHE B 1 50 ? -6.617 10.961 -8.32 1 88.44 50 PHE B CA 1
ATOM 1721 C C . PHE B 1 50 ? -6.062 9.68 -7.711 1 88.44 50 PHE B C 1
ATOM 1723 O O . PHE B 1 50 ? -6.281 8.586 -8.242 1 88.44 50 PHE B O 1
ATOM 1730 N N . CYS B 1 51 ? -5.363 9.805 -6.668 1 90.25 51 CYS B N 1
ATOM 1731 C CA . CYS B 1 51 ? -4.82 8.703 -5.887 1 90.25 51 CYS B CA 1
ATOM 1732 C C . CYS B 1 51 ? -4.902 9 -4.395 1 90.25 51 CYS B C 1
ATOM 1734 O O . CYS B 1 51 ? -4.859 10.164 -3.984 1 90.25 51 CYS B O 1
ATOM 1736 N N . ASN B 1 52 ? -5.117 7.953 -3.66 1 94.38 52 ASN B N 1
ATOM 1737 C CA . ASN B 1 52 ? -5.113 8.094 -2.207 1 94.38 52 ASN B CA 1
ATOM 1738 C C . ASN B 1 52 ? -4.449 6.898 -1.53 1 94.38 52 ASN B C 1
ATOM 1740 O O . ASN B 1 52 ? -4.316 5.832 -2.135 1 94.38 52 ASN B O 1
ATOM 1744 N N . ALA B 1 53 ? -3.994 7.105 -0.365 1 96.38 53 ALA B N 1
ATOM 1745 C CA . ALA B 1 53 ? -3.539 6.074 0.564 1 96.38 53 ALA B CA 1
ATOM 1746 C C . ALA B 1 53 ? -4.086 6.32 1.967 1 96.38 53 ALA B C 1
ATOM 1748 O O . ALA B 1 53 ? -3.855 7.379 2.553 1 96.38 53 ALA B O 1
ATOM 1749 N N . ASP B 1 54 ? -4.797 5.324 2.463 1 97.69 54 ASP B N 1
ATOM 1750 C CA . ASP B 1 54 ? -5.488 5.477 3.738 1 97.69 54 ASP B CA 1
ATOM 1751 C C . ASP B 1 54 ? -4.859 4.594 4.812 1 97.69 54 ASP B C 1
ATOM 1753 O O . ASP B 1 54 ? -4.34 3.516 4.512 1 97.69 54 ASP B O 1
ATOM 1757 N N . LEU B 1 55 ? -4.914 5.078 6.02 1 97.62 55 LEU B N 1
ATOM 1758 C CA . LEU B 1 55 ? -4.477 4.293 7.172 1 97.62 55 LEU B CA 1
ATOM 1759 C C . LEU B 1 55 ? -5.562 4.25 8.242 1 97.62 55 LEU B C 1
ATOM 1761 O O . LEU B 1 55 ? -6.227 5.258 8.5 1 97.62 55 LEU B O 1
ATOM 1765 N N . VAL B 1 56 ? -5.758 3.119 8.836 1 97.12 56 VAL B N 1
ATOM 1766 C CA . VAL B 1 56 ? -6.492 2.932 10.078 1 97.12 56 VAL B CA 1
ATOM 1767 C C . VAL B 1 56 ? -5.543 2.436 11.172 1 97.12 56 VAL B C 1
ATOM 1769 O O . VAL B 1 56 ? -4.93 1.376 11.031 1 97.12 56 VAL B O 1
ATOM 1772 N N . VAL B 1 57 ? -5.469 3.258 12.211 1 95.94 57 VAL B N 1
ATOM 1773 C CA . VAL B 1 57 ? -4.527 2.967 13.281 1 95.94 57 VAL B CA 1
ATOM 1774 C C . VAL B 1 57 ? -5.293 2.617 14.562 1 95.94 57 VAL B C 1
ATOM 1776 O O . VAL B 1 57 ? -6.211 3.338 14.961 1 95.94 57 VAL B O 1
ATOM 1779 N N . ALA B 1 58 ? -4.922 1.522 15.125 1 92.25 58 ALA B N 1
ATOM 1780 C CA . ALA B 1 58 ? -5.594 1.097 16.359 1 92.25 58 ALA B CA 1
ATOM 1781 C C . ALA B 1 58 ? -4.582 0.604 17.391 1 92.25 58 ALA B C 1
ATOM 1783 O O . ALA B 1 58 ? -3.451 0.254 17.047 1 92.25 58 ALA B O 1
ATOM 1784 N N . SER B 1 59 ? -4.914 0.693 18.656 1 85.81 59 SER B N 1
ATOM 1785 C CA . SER B 1 59 ? -4.082 0.145 19.734 1 85.81 59 SER B CA 1
ATOM 1786 C C . SER B 1 59 ? -4.156 -1.378 19.766 1 85.81 59 SER B C 1
ATOM 1788 O O . SER B 1 59 ? -3.203 -2.043 20.172 1 85.81 59 SER B O 1
ATOM 1790 N N . GLY B 1 60 ? -5.191 -1.909 19.359 1 82.25 60 GLY B N 1
ATOM 1791 C CA . GLY B 1 60 ? -5.402 -3.342 19.234 1 82.25 60 GLY B CA 1
ATOM 1792 C C . GLY B 1 60 ? -5.633 -3.783 17.797 1 82.25 60 GLY B C 1
ATOM 1793 O O . GLY B 1 60 ? -5.289 -3.062 16.859 1 82.25 60 GLY B O 1
ATOM 1794 N N . GLU B 1 61 ? -6 -4.977 17.703 1 78.88 61 GLU B N 1
ATOM 1795 C CA . GLU B 1 61 ? -6.27 -5.477 16.359 1 78.88 61 GLU B CA 1
ATOM 1796 C C . GLU B 1 61 ? -7.223 -4.555 15.602 1 78.88 61 GLU B C 1
ATOM 1798 O O . GLU B 1 61 ? -8.156 -4.004 16.188 1 78.88 61 GLU B O 1
ATOM 1803 N N . VAL B 1 62 ? -6.871 -4.34 14.359 1 79.12 62 VAL B N 1
ATOM 1804 C CA . VAL B 1 62 ? -7.762 -3.549 13.516 1 79.12 62 VAL B CA 1
ATOM 1805 C C . VAL B 1 62 ? -8.984 -4.383 13.133 1 79.12 62 VAL B C 1
ATOM 1807 O O . VAL B 1 62 ? -8.867 -5.348 12.367 1 79.12 62 VAL B O 1
ATOM 1810 N N . ASP B 1 63 ? -10.109 -4.039 13.672 1 74.31 63 ASP B N 1
ATOM 1811 C CA . ASP B 1 63 ? -11.344 -4.781 13.406 1 74.31 63 ASP B CA 1
ATOM 1812 C C . ASP B 1 63 ? -11.828 -4.551 11.984 1 74.31 63 ASP B C 1
ATOM 1814 O O . ASP B 1 63 ? -12.242 -5.496 11.305 1 74.31 63 ASP B O 1
ATOM 1818 N N . TYR B 1 64 ? -11.852 -3.275 11.609 1 79.38 64 TYR B N 1
ATOM 1819 C CA . TYR B 1 64 ? -12.281 -2.879 10.266 1 79.38 64 TYR B CA 1
ATOM 1820 C C . TYR B 1 64 ? -11.195 -2.07 9.57 1 79.38 64 TYR B C 1
ATOM 1822 O O . TYR B 1 64 ? -10.984 -0.898 9.883 1 79.38 64 TYR B O 1
ATOM 1830 N N . PRO B 1 65 ? -10.641 -2.689 8.555 1 87.12 65 PRO B N 1
ATOM 1831 C CA . PRO B 1 65 ? -9.398 -2.143 8 1 87.12 65 PRO B CA 1
ATOM 1832 C C . PRO B 1 65 ? -9.633 -0.949 7.082 1 87.12 65 PRO B C 1
ATOM 1834 O O . PRO B 1 65 ? -8.68 -0.378 6.547 1 87.12 65 PRO B O 1
ATOM 1837 N N . LEU B 1 66 ? -10.938 -0.563 6.922 1 90 66 LEU B N 1
ATOM 1838 C CA . LEU B 1 66 ? -11.242 0.58 6.066 1 90 66 LEU B CA 1
ATOM 1839 C C . LEU B 1 66 ? -11.656 1.787 6.898 1 90 66 LEU B C 1
ATOM 1841 O O . LEU B 1 66 ? -12.375 1.645 7.891 1 90 66 LEU B O 1
ATOM 1845 N N . PRO B 1 67 ? -11.188 2.91 6.391 1 92.94 67 PRO B N 1
ATOM 1846 C CA . PRO B 1 67 ? -11.609 4.105 7.121 1 92.94 67 PRO B CA 1
ATOM 1847 C C . PRO B 1 67 ? -13.102 4.395 6.957 1 92.94 67 PRO B C 1
ATOM 1849 O O . PRO B 1 67 ? -13.672 4.133 5.895 1 92.94 67 PRO B O 1
ATOM 1852 N N . ILE B 1 68 ? -13.656 4.973 7.996 1 92.19 68 ILE B N 1
ATOM 1853 C CA . ILE B 1 68 ? -15.039 5.441 7.98 1 92.19 68 ILE B CA 1
ATOM 1854 C C . ILE B 1 68 ? -15.062 6.957 7.77 1 92.19 68 ILE B C 1
ATOM 1856 O O . ILE B 1 68 ? -15.766 7.453 6.891 1 92.19 68 ILE B O 1
ATOM 1860 N N . ALA B 1 69 ? -14.352 7.66 8.539 1 96.94 69 ALA B N 1
ATOM 1861 C CA . ALA B 1 69 ? -14.164 9.109 8.469 1 96.94 69 ALA B CA 1
ATOM 1862 C C . ALA B 1 69 ? -12.766 9.5 8.938 1 96.94 69 ALA B C 1
ATOM 1864 O O . ALA B 1 69 ? -12.25 8.945 9.914 1 96.94 69 ALA B O 1
ATOM 1865 N N . PHE B 1 70 ? -12.25 10.516 8.344 1 98.12 70 PHE B N 1
ATOM 1866 C CA . PHE B 1 70 ? -10.828 10.789 8.547 1 98.12 70 PHE B CA 1
ATOM 1867 C C . PHE B 1 70 ? -10.633 11.805 9.672 1 98.12 70 PHE B C 1
ATOM 1869 O O . PHE B 1 70 ? -11.312 12.828 9.711 1 98.12 70 PHE B O 1
ATOM 1876 N N . ASP B 1 71 ? -9.734 11.492 10.57 1 98.38 71 ASP B N 1
ATOM 1877 C CA . ASP B 1 71 ? -9.227 12.43 11.562 1 98.38 71 ASP B CA 1
ATOM 1878 C C . ASP B 1 71 ? -8.219 13.398 10.945 1 98.38 71 ASP B C 1
ATOM 1880 O O . ASP B 1 71 ? -8.102 14.539 11.383 1 98.38 71 ASP B O 1
ATOM 1884 N N . HIS B 1 72 ? -7.434 12.914 10.023 1 98.75 72 HIS B N 1
ATOM 1885 C CA . HIS B 1 72 ? -6.371 13.68 9.383 1 98.75 72 HIS B CA 1
ATOM 1886 C C . HIS B 1 72 ? -6.395 13.492 7.867 1 98.75 72 HIS B C 1
ATOM 1888 O O . HIS B 1 72 ? -6.605 12.383 7.375 1 98.75 72 HIS B O 1
ATOM 1894 N N . LEU B 1 73 ? -6.215 14.617 7.156 1 98.75 73 LEU B N 1
ATOM 1895 C CA . LEU B 1 73 ? -6.156 14.602 5.699 1 98.75 73 LEU B CA 1
ATOM 1896 C C . LEU B 1 73 ? -4.969 15.422 5.199 1 98.75 73 LEU B C 1
ATOM 1898 O O . LEU B 1 73 ? -4.812 16.578 5.566 1 98.75 73 LEU B O 1
ATOM 1902 N N . VAL B 1 74 ? -4.129 14.766 4.434 1 98.81 74 VAL B N 1
ATOM 1903 C CA . VAL B 1 74 ? -3.035 15.445 3.75 1 98.81 74 VAL B CA 1
ATOM 1904 C C . VAL B 1 74 ? -3.342 15.547 2.258 1 98.81 74 VAL B C 1
ATOM 1906 O O . VAL B 1 74 ? -3.541 14.531 1.588 1 98.81 74 VAL B O 1
ATOM 1909 N N . LEU B 1 75 ? -3.338 16.797 1.762 1 98.62 75 LEU B N 1
ATOM 1910 C CA . LEU B 1 75 ? -3.654 17.078 0.364 1 98.62 75 LEU B CA 1
ATOM 1911 C C . LEU B 1 75 ? -2.428 17.578 -0.383 1 98.62 75 LEU B C 1
ATOM 1913 O O . LEU B 1 75 ? -1.984 18.719 -0.162 1 98.62 75 LEU B O 1
ATOM 1917 N N . LEU B 1 76 ? -2.01 16.797 -1.371 1 97.81 76 LEU B N 1
ATOM 1918 C CA . LEU B 1 76 ? -0.832 17.188 -2.135 1 97.81 76 LEU B CA 1
ATOM 1919 C C . LEU B 1 76 ? -1.225 17.672 -3.525 1 97.81 76 LEU B C 1
ATOM 1921 O O . LEU B 1 76 ? -0.371 18.125 -4.293 1 97.81 76 LEU B O 1
ATOM 1925 N N . ASP B 1 77 ? -2.469 17.562 -3.875 1 96.75 77 ASP B N 1
ATOM 1926 C CA . ASP B 1 77 ? -3.035 18.062 -5.121 1 96.75 77 ASP B CA 1
ATOM 1927 C C . ASP B 1 77 ? -4.527 18.344 -4.969 1 96.75 77 ASP B C 1
ATOM 1929 O O . ASP B 1 77 ? -5.246 17.578 -4.316 1 96.75 77 ASP B O 1
ATOM 1933 N N . SER B 1 78 ? -5.039 19.328 -5.676 1 97.25 78 SER B N 1
ATOM 1934 C CA . SER B 1 78 ? -6.43 19.766 -5.559 1 97.25 78 SER B CA 1
ATOM 1935 C C . SER B 1 78 ? -7.387 18.672 -6.027 1 97.25 78 SER B C 1
ATOM 1937 O O . SER B 1 78 ? -8.547 18.641 -5.625 1 97.25 78 SER B O 1
ATOM 1939 N N . ILE B 1 79 ? -6.895 17.766 -6.801 1 94.75 79 ILE B N 1
ATOM 1940 C CA . ILE B 1 79 ? -7.73 16.703 -7.348 1 94.75 79 ILE B CA 1
ATOM 1941 C C . ILE B 1 79 ? -8.289 15.852 -6.207 1 94.75 79 ILE B C 1
ATOM 1943 O O . ILE B 1 79 ? -9.328 15.195 -6.363 1 94.75 79 ILE B O 1
ATOM 1947 N N . ALA B 1 80 ? -7.66 15.891 -5.07 1 96.12 80 ALA B N 1
ATOM 1948 C CA . ALA B 1 80 ? -8.023 15.008 -3.969 1 96.12 80 ALA B CA 1
ATOM 1949 C C . ALA B 1 80 ? -9.07 15.656 -3.068 1 96.12 80 ALA B C 1
ATOM 1951 O O . ALA B 1 80 ? -9.625 15.008 -2.18 1 96.12 80 ALA B O 1
ATOM 1952 N N . VAL B 1 81 ? -9.398 16.922 -3.301 1 97.62 81 VAL B N 1
ATOM 1953 C CA . VAL B 1 81 ? -10.281 17.656 -2.402 1 97.62 81 VAL B CA 1
ATOM 1954 C C . VAL B 1 81 ? -11.695 17.078 -2.49 1 97.62 81 VAL B C 1
ATOM 1956 O O . VAL B 1 81 ? -12.25 16.625 -1.486 1 97.62 81 VAL B O 1
ATOM 1959 N N . LYS B 1 82 ? -12.219 16.984 -3.572 1 96.06 82 LYS B N 1
ATOM 1960 C CA . LYS B 1 82 ? -13.609 16.594 -3.752 1 96.06 82 LYS B CA 1
ATOM 1961 C C . LYS B 1 82 ? -13.859 15.18 -3.244 1 96.06 82 LYS B C 1
ATOM 1963 O O . LYS B 1 82 ? -14.797 14.945 -2.49 1 96.06 82 LYS B O 1
ATOM 1968 N N . PRO B 1 83 ? -12.969 14.258 -3.582 1 94.56 83 PRO B N 1
ATOM 1969 C CA . PRO B 1 83 ? -13.25 12.891 -3.133 1 94.56 83 PRO B CA 1
ATOM 1970 C C . PRO B 1 83 ? -12.969 12.688 -1.646 1 94.56 83 PRO B C 1
ATOM 1972 O O . PRO B 1 83 ? -13.438 11.711 -1.054 1 94.56 83 PRO B O 1
ATOM 1975 N N . SER B 1 84 ? -12.297 13.555 -1.013 1 97.19 84 SER B N 1
ATOM 1976 C CA . SER B 1 84 ? -11.859 13.328 0.36 1 97.19 84 SER B CA 1
ATOM 1977 C C . SER B 1 84 ? -12.68 14.148 1.348 1 97.19 84 SER B C 1
ATOM 1979 O O . SER B 1 84 ? -12.922 13.711 2.475 1 97.19 84 SER B O 1
ATOM 1981 N N . TRP B 1 85 ? -13.109 15.234 0.937 1 97.94 85 TRP B N 1
ATOM 1982 C CA . TRP B 1 85 ? -13.648 16.25 1.829 1 97.94 85 TRP B CA 1
ATOM 1983 C C . TRP B 1 85 ? -14.906 15.758 2.525 1 97.94 85 TRP B C 1
ATOM 1985 O O . TRP B 1 85 ? -15.086 15.961 3.729 1 97.94 85 TRP B O 1
ATOM 1995 N N . PRO B 1 86 ? -15.828 15.078 1.822 1 97.25 86 PRO B N 1
ATOM 1996 C CA . PRO B 1 86 ? -17.062 14.625 2.467 1 97.25 86 PRO B CA 1
ATOM 1997 C C . PRO B 1 86 ? -16.812 13.555 3.525 1 97.25 86 PRO B C 1
ATOM 1999 O O . PRO B 1 86 ? -17.719 13.211 4.285 1 97.25 86 PRO B O 1
ATOM 2002 N N . ARG B 1 87 ? -15.609 13.086 3.598 1 97.56 87 ARG B N 1
ATOM 2003 C CA . ARG B 1 87 ? -15.305 11.961 4.48 1 97.56 87 ARG B CA 1
ATOM 2004 C C . ARG B 1 87 ? -14.539 12.43 5.715 1 97.56 87 ARG B C 1
ATOM 2006 O O . ARG B 1 87 ? -13.914 11.625 6.402 1 97.56 87 ARG B O 1
ATOM 2013 N N . LEU B 1 88 ? -14.609 13.688 6.023 1 98.19 88 LEU B N 1
ATOM 2014 C CA . LEU B 1 88 ? -13.875 14.234 7.164 1 98.19 88 LEU B CA 1
ATOM 2015 C C . LEU B 1 88 ? -14.75 14.227 8.414 1 98.19 88 LEU B C 1
ATOM 2017 O O . LEU B 1 88 ? -15.945 14.516 8.352 1 98.19 88 LEU B O 1
ATOM 2021 N N . LYS B 1 89 ? -14.125 13.859 9.523 1 97.75 89 LYS B N 1
ATOM 2022 C CA . LYS B 1 89 ? -14.758 14.078 10.82 1 97.75 89 LYS B CA 1
ATOM 2023 C C . LYS B 1 89 ? -14.82 15.562 11.156 1 97.75 89 LYS B C 1
ATOM 2025 O O . LYS B 1 89 ? -14.023 16.359 10.648 1 97.75 89 LYS B O 1
ATOM 2030 N N . ALA B 1 90 ? -15.805 15.836 12.023 1 97.38 90 ALA B N 1
ATOM 2031 C CA . ALA B 1 90 ? -15.797 17.188 12.578 1 97.38 90 ALA B CA 1
ATOM 2032 C C . ALA B 1 90 ? -14.492 17.469 13.305 1 97.38 90 ALA B C 1
ATOM 2034 O O . ALA B 1 90 ? -14.008 16.641 14.078 1 97.38 90 ALA B O 1
ATOM 2035 N N . GLY B 1 91 ? -13.93 18.641 12.961 1 98 91 GLY B N 1
ATOM 2036 C CA . GLY B 1 91 ? -12.703 19.047 13.625 1 98 91 GLY B CA 1
ATOM 2037 C C . GLY B 1 91 ? -11.469 18.375 13.047 1 98 91 GLY B C 1
ATOM 2038 O O . GLY B 1 91 ? -10.375 18.484 13.602 1 98 91 GLY B O 1
ATOM 2039 N N . ALA B 1 92 ? -11.57 17.734 11.898 1 98.44 92 ALA B N 1
ATOM 2040 C CA . ALA B 1 92 ? -10.445 17.016 11.289 1 98.44 92 ALA B CA 1
ATOM 2041 C C . ALA B 1 92 ? -9.305 17.984 10.961 1 98.44 92 ALA B C 1
ATOM 2043 O O . ALA B 1 92 ? -9.539 19.141 10.594 1 98.44 92 ALA B O 1
ATOM 2044 N N . LEU B 1 93 ? -8.102 17.484 11.133 1 98.56 93 LEU B N 1
ATOM 2045 C CA . LEU B 1 93 ? -6.918 18.219 10.719 1 98.56 93 LEU B CA 1
ATOM 2046 C C . LEU B 1 93 ? -6.648 18.031 9.227 1 98.56 93 LEU B C 1
ATOM 2048 O O . LEU B 1 93 ? -6.582 16.906 8.742 1 98.56 93 LEU B O 1
ATOM 2052 N N . VAL B 1 94 ? -6.539 19.188 8.516 1 98.62 94 VAL B N 1
ATOM 2053 C CA . VAL B 1 94 ? -6.285 19.125 7.082 1 98.62 94 VAL B CA 1
ATOM 2054 C C . VAL B 1 94 ? -4.988 19.875 6.758 1 98.62 94 VAL B C 1
ATOM 2056 O O . VAL B 1 94 ? -4.836 21.047 7.102 1 98.62 94 VAL B O 1
ATOM 2059 N N . ILE B 1 95 ? -4.055 19.172 6.16 1 98.69 95 ILE B N 1
ATOM 2060 C CA . ILE B 1 95 ? -2.832 19.781 5.648 1 98.69 95 ILE B CA 1
ATOM 2061 C C . ILE B 1 95 ? -2.904 19.875 4.125 1 98.69 95 ILE B C 1
ATOM 2063 O O . ILE B 1 95 ? -3.166 18.891 3.439 1 98.69 95 ILE B O 1
ATOM 2067 N N . ALA B 1 96 ? -2.68 21.078 3.607 1 98.5 96 ALA B N 1
ATOM 2068 C CA . ALA B 1 96 ? -2.775 21.281 2.162 1 98.5 96 ALA B CA 1
ATOM 2069 C C . ALA B 1 96 ? -1.59 22.094 1.641 1 98.5 96 ALA B C 1
ATOM 2071 O O . ALA B 1 96 ? -1.174 23.062 2.266 1 98.5 96 ALA B O 1
ATOM 2072 N N . ASP B 1 97 ? -1.059 21.609 0.527 1 98.19 97 ASP B N 1
ATOM 2073 C CA . ASP B 1 97 ? -0.008 22.375 -0.135 1 98.19 97 ASP B CA 1
ATOM 2074 C C . ASP B 1 97 ? -0.558 23.672 -0.715 1 98.19 97 ASP B C 1
ATOM 2076 O O . ASP B 1 97 ? -1.532 23.672 -1.471 1 98.19 97 ASP B O 1
ATOM 2080 N N . THR B 1 98 ? 0.071 24.766 -0.469 1 96.94 98 THR B N 1
ATOM 2081 C CA . THR B 1 98 ? -0.444 26.062 -0.867 1 96.94 98 THR B CA 1
ATOM 2082 C C . THR B 1 98 ? -0.41 26.219 -2.385 1 96.94 98 THR B C 1
ATOM 2084 O O . THR B 1 98 ? -1.247 26.922 -2.961 1 96.94 98 THR B O 1
ATOM 2087 N N . ARG B 1 99 ? 0.548 25.578 -3.02 1 96.56 99 ARG B N 1
ATOM 2088 C CA . ARG B 1 99 ? 0.709 25.734 -4.461 1 96.56 99 ARG B CA 1
ATOM 2089 C C . ARG B 1 99 ? -0.168 24.75 -5.219 1 96.56 99 ARG B C 1
ATOM 2091 O O . ARG B 1 99 ? -0.893 25.125 -6.141 1 96.56 99 ARG B O 1
ATOM 2098 N N . LEU B 1 100 ? -0.211 23.578 -4.797 1 95.12 100 LEU B N 1
ATOM 2099 C CA . LEU B 1 100 ? -0.846 22.484 -5.539 1 95.12 100 LEU B CA 1
ATOM 2100 C C . LEU B 1 100 ? -2.299 22.312 -5.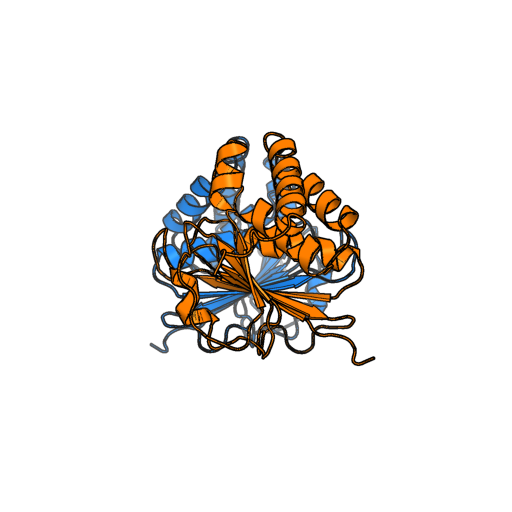113 1 95.12 100 LEU B C 1
ATOM 2102 O O . LEU B 1 100 ? -3.094 21.703 -5.832 1 95.12 100 LEU B O 1
ATOM 2106 N N . CYS B 1 101 ? -2.584 22.734 -3.988 1 95.94 101 CYS B N 1
ATOM 2107 C CA . CYS B 1 101 ? -3.932 22.719 -3.434 1 95.94 101 CYS B CA 1
ATOM 2108 C C . CYS B 1 101 ? -4.262 24.047 -2.764 1 95.94 101 CYS B C 1
ATOM 2110 O O . CYS B 1 101 ? -4.461 24.109 -1.549 1 95.94 101 CYS B O 1
ATOM 2112 N N . PRO B 1 102 ? -4.527 25.094 -3.527 1 94.06 102 PRO B N 1
ATOM 2113 C CA . PRO B 1 102 ? -4.641 26.453 -2.977 1 94.06 102 PRO B CA 1
ATOM 2114 C C . PRO B 1 102 ? -5.992 26.703 -2.322 1 94.06 102 PRO B C 1
ATOM 2116 O O . PRO B 1 102 ? -6.09 27.531 -1.412 1 94.06 102 PRO B O 1
ATOM 2119 N N . ASP B 1 103 ? -7.016 26.047 -2.756 1 94.12 103 ASP B N 1
ATOM 2120 C CA . ASP B 1 103 ? -8.367 26.344 -2.281 1 94.12 103 ASP B CA 1
ATOM 2121 C C . ASP B 1 103 ? -8.945 25.156 -1.517 1 94.12 103 ASP B C 1
ATOM 2123 O O . ASP B 1 103 ? -8.875 24.016 -1.979 1 94.12 103 ASP B O 1
ATOM 2127 N N . LEU B 1 104 ? -9.43 25.5 -0.386 1 96.12 104 LEU B N 1
ATOM 2128 C CA . LEU B 1 104 ? -10.125 24.5 0.413 1 96.12 104 LEU B CA 1
ATOM 2129 C C . LEU B 1 104 ? -11.586 24.891 0.627 1 96.12 104 LEU B C 1
ATOM 2131 O O . LEU B 1 104 ? -11.898 26.078 0.79 1 96.12 104 LEU B O 1
ATOM 2135 N N . PRO B 1 105 ? -12.414 23.953 0.622 1 96.12 105 PRO B N 1
ATOM 2136 C CA . PRO B 1 105 ? -13.805 24.25 0.964 1 96.12 105 PRO B CA 1
ATOM 2137 C C . PRO B 1 105 ? -13.977 24.703 2.414 1 96.12 105 PRO B C 1
ATOM 2139 O O . PRO B 1 105 ? -13.102 24.438 3.25 1 96.12 105 PRO B O 1
ATOM 2142 N N . ASP B 1 106 ? -15.102 25.359 2.6 1 94.31 106 ASP B N 1
ATOM 2143 C CA . ASP B 1 106 ? -15.469 25.656 3.979 1 94.31 106 ASP B CA 1
ATOM 2144 C C . ASP B 1 106 ? -15.898 24.391 4.723 1 94.31 106 ASP B C 1
ATOM 2146 O O . ASP B 1 106 ? -16.344 23.422 4.105 1 94.31 106 ASP B O 1
ATOM 2150 N N . GLY B 1 107 ? -15.688 24.406 5.969 1 94.25 107 GLY B N 1
ATOM 2151 C CA . GLY B 1 107 ? -16.109 23.281 6.789 1 94.25 107 GLY B CA 1
ATOM 2152 C C . GLY B 1 107 ? -15.555 23.328 8.195 1 94.25 107 GLY B C 1
ATOM 2153 O O . GLY B 1 107 ? -14.789 24.234 8.539 1 94.25 107 GLY B O 1
ATOM 2154 N N . ASP B 1 108 ? -16.094 22.422 9.016 1 97.19 108 ASP B N 1
ATOM 2155 C CA . ASP B 1 108 ? -15.633 22.297 10.391 1 97.19 108 ASP B CA 1
ATOM 2156 C C . ASP B 1 108 ? -14.352 21.469 10.461 1 97.19 108 ASP B C 1
ATOM 2158 O O . ASP B 1 108 ? -14.367 20.312 10.906 1 97.19 108 ASP B O 1
ATOM 2162 N N . VAL B 1 109 ? -13.227 22.094 10.008 1 97.88 109 VAL B N 1
ATOM 2163 C CA . VAL B 1 109 ? -11.922 21.453 10 1 97.88 109 VAL B CA 1
ATOM 2164 C C . VAL B 1 109 ? -10.859 22.406 10.531 1 97.88 109 VAL B C 1
ATOM 2166 O O . VAL B 1 109 ? -11.141 23.594 10.758 1 97.88 109 VAL B O 1
ATOM 2169 N N . VAL B 1 110 ? -9.734 21.938 10.844 1 97.38 110 VAL B N 1
ATOM 2170 C CA . VAL B 1 110 ? -8.555 22.734 11.195 1 97.38 110 VAL B CA 1
ATOM 2171 C C . VAL B 1 110 ? -7.562 22.719 10.031 1 97.38 110 VAL B C 1
ATOM 2173 O O . VAL B 1 110 ? -6.711 21.828 9.945 1 97.38 110 VAL B O 1
ATOM 2176 N N . PRO B 1 111 ? -7.66 23.75 9.227 1 97.31 111 PRO B N 1
ATOM 2177 C CA . PRO B 1 111 ? -6.82 23.781 8.023 1 97.31 111 PRO B CA 1
ATOM 2178 C C . PRO B 1 111 ? -5.414 24.312 8.297 1 97.31 111 PRO B C 1
ATOM 2180 O O . PRO B 1 111 ? -5.254 25.266 9.062 1 97.31 111 PRO B O 1
ATOM 2183 N N . HIS B 1 112 ? -4.43 23.594 7.777 1 97.62 112 HIS B N 1
ATOM 2184 C CA . HIS B 1 112 ? -3.045 24.047 7.711 1 97.62 112 HIS B CA 1
ATOM 2185 C C . HIS B 1 112 ? -2.562 24.125 6.266 1 97.62 112 HIS B C 1
ATOM 2187 O O . HIS B 1 112 ? -2.215 23.109 5.664 1 97.62 112 HIS B O 1
ATOM 2193 N N . ARG B 1 113 ? -2.562 25.359 5.809 1 97.12 113 ARG B N 1
ATOM 2194 C CA . ARG B 1 113 ? -2.014 25.578 4.477 1 97.12 113 ARG B CA 1
ATOM 2195 C C . ARG B 1 113 ? -0.516 25.859 4.539 1 97.12 113 ARG B C 1
ATOM 2197 O O . ARG B 1 113 ? -0.095 26.906 5.043 1 97.12 113 ARG B O 1
ATOM 2204 N N . LEU B 1 114 ? 0.26 24.922 4.027 1 98 114 LEU B N 1
ATOM 2205 C CA . LEU B 1 114 ? 1.711 25 4.156 1 98 114 LEU B CA 1
ATOM 2206 C C . LEU B 1 114 ? 2.385 24.922 2.791 1 98 114 LEU B C 1
ATOM 2208 O O . LEU B 1 114 ? 1.903 24.219 1.897 1 98 114 LEU B O 1
ATOM 2212 N N . PRO B 1 115 ? 3.488 25.609 2.58 1 98.06 115 PRO B N 1
ATOM 2213 C CA . PRO B 1 115 ? 4.223 25.531 1.314 1 98.06 115 PRO B CA 1
ATOM 2214 C C . PRO B 1 115 ? 5.07 24.266 1.204 1 98.06 115 PRO B C 1
ATOM 2216 O O . PRO B 1 115 ? 6.297 24.344 1.103 1 98.06 115 PRO B O 1
ATOM 2219 N N . LEU B 1 116 ? 4.473 23.172 1.083 1 98.62 116 LEU B N 1
ATOM 2220 C CA . LEU B 1 116 ? 5.133 21.875 1.108 1 98.62 116 LEU B CA 1
ATOM 2221 C C . LEU B 1 116 ? 5.996 21.672 -0.134 1 98.62 116 LEU B C 1
ATOM 2223 O O . LEU B 1 116 ? 7.184 21.375 -0.027 1 98.62 116 LEU B O 1
ATOM 2227 N N . SER B 1 117 ? 5.422 21.906 -1.297 1 98.44 117 SER B N 1
ATOM 2228 C CA . SER B 1 117 ? 6.141 21.688 -2.547 1 98.44 117 SER B CA 1
ATOM 2229 C C . SER B 1 117 ? 7.254 22.703 -2.738 1 98.44 117 SER B C 1
ATOM 2231 O O . SER B 1 117 ? 8.336 22.375 -3.23 1 98.44 117 SER B O 1
ATOM 2233 N N . ARG B 1 118 ? 6.992 23.906 -2.363 1 98.19 118 ARG B N 1
ATOM 2234 C CA . ARG B 1 118 ? 8.031 24.922 -2.441 1 98.19 118 ARG B CA 1
ATOM 2235 C C . ARG B 1 118 ? 9.211 24.562 -1.546 1 98.19 118 ARG B C 1
ATOM 2237 O O . ARG B 1 118 ? 10.367 24.719 -1.948 1 98.19 118 ARG B O 1
ATOM 2244 N N . THR B 1 119 ? 8.906 24.125 -0.349 1 98.31 119 THR B N 1
ATOM 2245 C CA . THR B 1 119 ? 9.945 23.719 0.587 1 98.31 119 THR B CA 1
ATOM 2246 C C . THR B 1 119 ? 10.758 22.562 0.009 1 98.31 119 THR B C 1
ATOM 2248 O O . THR B 1 119 ? 11.984 22.547 0.094 1 98.31 119 THR B O 1
ATOM 2251 N N . ALA B 1 120 ? 10.102 21.594 -0.593 1 98.5 120 ALA B N 1
ATOM 2252 C CA . ALA B 1 120 ? 10.773 20.453 -1.223 1 98.5 120 ALA B CA 1
ATOM 2253 C C . ALA B 1 120 ? 11.703 20.922 -2.344 1 98.5 120 ALA B C 1
ATOM 2255 O O . ALA B 1 120 ? 12.836 20.453 -2.453 1 98.5 120 ALA B O 1
ATOM 2256 N N . ILE B 1 121 ? 11.242 21.859 -3.139 1 98 121 ILE B N 1
ATOM 2257 C CA . ILE B 1 121 ? 12.016 22.406 -4.25 1 98 121 ILE B CA 1
ATOM 2258 C C . ILE B 1 121 ? 13.273 23.078 -3.721 1 98 121 ILE B C 1
ATOM 2260 O O . ILE B 1 121 ? 14.367 22.906 -4.266 1 98 121 ILE B O 1
ATOM 2264 N N . GLU B 1 122 ? 13.117 23.781 -2.713 1 97.94 122 GLU B N 1
ATOM 2265 C CA . GLU B 1 122 ? 14.25 24.484 -2.109 1 97.94 122 GLU B CA 1
ATOM 2266 C C . GLU B 1 122 ? 15.289 23.484 -1.582 1 97.94 122 GLU B C 1
ATOM 2268 O O . GLU B 1 122 ? 16.484 23.797 -1.538 1 97.94 122 GLU B O 1
ATOM 2273 N N . LEU B 1 123 ? 14.859 22.297 -1.219 1 97.69 123 LEU B N 1
ATOM 2274 C CA . LEU B 1 123 ? 15.758 21.25 -0.742 1 97.69 123 LEU B CA 1
ATOM 2275 C C . LEU B 1 123 ? 16.453 20.562 -1.909 1 97.69 123 LEU B C 1
ATOM 2277 O O . LEU B 1 123 ? 17.422 19.828 -1.712 1 97.69 123 LEU B O 1
ATOM 2281 N N . GLY B 1 124 ? 15.859 20.734 -3.074 1 96.19 124 GLY B N 1
ATOM 2282 C CA . GLY B 1 124 ? 16.547 20.219 -4.25 1 96.19 124 GLY B CA 1
ATOM 2283 C C . GLY B 1 124 ? 15.711 19.266 -5.066 1 96.19 124 GLY B C 1
ATOM 2284 O O . GLY B 1 124 ? 16.141 18.781 -6.117 1 96.19 124 GLY B O 1
ATOM 2285 N N . SER B 1 125 ? 14.492 18.953 -4.609 1 96.62 125 SER B N 1
ATOM 2286 C CA . SER B 1 125 ? 13.688 18 -5.363 1 96.62 125 SER B CA 1
ATOM 2287 C C . SER B 1 125 ? 12.211 18.109 -4.977 1 96.62 125 SER B C 1
ATOM 2289 O O . SER B 1 125 ? 11.844 17.812 -3.836 1 96.62 125 SER B O 1
ATOM 2291 N N . GLU B 1 126 ? 11.375 18.359 -5.898 1 96.81 126 GLU B N 1
ATOM 2292 C CA . GLU B 1 126 ? 9.93 18.406 -5.664 1 96.81 126 GLU B CA 1
ATOM 2293 C C . GLU B 1 126 ? 9.391 17.031 -5.293 1 96.81 126 GLU B C 1
ATOM 2295 O O . GLU B 1 126 ? 8.305 16.922 -4.723 1 96.81 126 GLU B O 1
ATOM 2300 N N . ARG B 1 127 ? 10.219 16.016 -5.59 1 93.94 127 ARG B N 1
ATOM 2301 C CA . ARG B 1 127 ? 9.789 14.633 -5.398 1 93.94 127 ARG B CA 1
ATOM 2302 C C . ARG B 1 127 ? 9.656 14.297 -3.916 1 93.94 127 ARG B C 1
ATOM 2304 O O . ARG B 1 127 ? 8.992 13.328 -3.549 1 93.94 127 ARG B O 1
ATOM 2311 N N . VAL B 1 128 ? 10.297 15.102 -3.049 1 97.5 128 VAL B N 1
ATOM 2312 C CA . VAL B 1 128 ? 10.266 14.766 -1.63 1 97.5 128 VAL B CA 1
ATOM 2313 C C . VAL B 1 128 ? 9.188 15.594 -0.928 1 97.5 128 VAL B C 1
ATOM 2315 O O . VAL B 1 128 ? 9.188 15.703 0.3 1 97.5 128 VAL B O 1
ATOM 2318 N N . THR B 1 129 ? 8.203 16.156 -1.707 1 98.44 129 THR B N 1
ATOM 2319 C CA . THR B 1 129 ? 7.09 16.906 -1.144 1 98.44 129 THR B CA 1
ATOM 2320 C C . THR B 1 129 ? 6.309 16.047 -0.147 1 98.44 129 THR B C 1
ATOM 2322 O O . THR B 1 129 ? 5.926 16.531 0.923 1 98.44 129 THR B O 1
ATOM 2325 N N . ASN B 1 130 ? 6.168 14.805 -0.472 1 98 130 ASN B N 1
ATOM 2326 C CA . ASN B 1 130 ? 5.418 13.906 0.397 1 98 130 ASN B CA 1
ATOM 2327 C C . ASN B 1 130 ? 6.109 13.727 1.746 1 98 130 ASN B C 1
ATOM 2329 O O . ASN B 1 130 ? 5.445 13.617 2.779 1 98 130 ASN B O 1
ATOM 2333 N N . ILE B 1 131 ? 7.395 13.75 1.741 1 98.56 131 ILE B N 1
ATOM 2334 C CA . ILE B 1 131 ? 8.156 13.555 2.971 1 98.56 131 ILE B CA 1
ATOM 2335 C C . ILE B 1 131 ? 8.078 14.812 3.83 1 98.56 131 ILE B C 1
ATOM 2337 O O . ILE B 1 131 ? 7.969 14.734 5.055 1 98.56 131 ILE B O 1
ATOM 2341 N N . VAL B 1 132 ? 8.125 15.953 3.193 1 98.81 132 VAL B N 1
ATOM 2342 C CA . VAL B 1 132 ? 7.91 17.203 3.916 1 98.81 132 VAL B CA 1
ATOM 2343 C C . VAL B 1 132 ? 6.539 17.188 4.59 1 98.81 132 VAL B C 1
ATOM 2345 O O . VAL B 1 132 ? 6.418 17.5 5.777 1 98.81 132 VAL B O 1
ATOM 2348 N N . ALA B 1 133 ? 5.531 16.781 3.855 1 98.88 133 ALA B N 1
ATOM 2349 C CA . ALA B 1 133 ? 4.168 16.703 4.379 1 98.88 133 ALA B CA 1
ATOM 2350 C C . ALA B 1 133 ? 4.086 15.719 5.543 1 98.88 133 ALA B C 1
ATOM 2352 O O . ALA B 1 133 ? 3.393 15.969 6.531 1 98.88 133 ALA B O 1
ATOM 2353 N N . LEU B 1 134 ? 4.773 14.641 5.391 1 98.81 134 LEU B N 1
ATOM 2354 C CA . LEU B 1 134 ? 4.809 13.633 6.449 1 98.81 134 LEU B CA 1
ATOM 2355 C C . LEU B 1 134 ? 5.395 14.219 7.73 1 98.81 134 LEU B C 1
ATOM 2357 O O . LEU B 1 134 ? 4.84 14.023 8.812 1 98.81 134 LEU B O 1
ATOM 2361 N N . GLY B 1 135 ? 6.496 14.914 7.574 1 98.75 135 GLY B N 1
ATOM 2362 C CA . GLY B 1 135 ? 7.066 15.594 8.727 1 98.75 135 GLY B CA 1
ATOM 2363 C C . GLY B 1 135 ? 6.105 16.562 9.391 1 98.75 135 GLY B C 1
ATOM 2364 O O . GLY B 1 135 ? 5.98 16.578 10.617 1 98.75 135 GLY B O 1
ATOM 2365 N N . ALA B 1 136 ? 5.41 17.344 8.578 1 98.81 136 ALA B N 1
ATOM 2366 C CA . ALA B 1 136 ? 4.438 18.297 9.102 1 98.81 136 ALA B CA 1
ATOM 2367 C C . ALA B 1 136 ? 3.312 17.594 9.844 1 98.81 136 ALA B C 1
ATOM 2369 O O . ALA B 1 136 ? 2.914 18.016 10.93 1 98.81 136 ALA B O 1
ATOM 2370 N N . LEU B 1 137 ? 2.822 16.531 9.289 1 98.75 137 LEU B N 1
ATOM 2371 C CA . LEU B 1 137 ? 1.751 15.766 9.906 1 98.75 137 LEU B CA 1
ATOM 2372 C C . LEU B 1 137 ? 2.17 15.258 11.281 1 98.75 137 LEU B C 1
ATOM 2374 O O . LEU B 1 137 ? 1.425 15.398 12.258 1 98.75 137 LEU B O 1
ATOM 2378 N N . ILE B 1 138 ? 3.326 14.695 11.32 1 98.56 138 ILE B N 1
ATOM 2379 C CA . ILE B 1 138 ? 3.826 14.109 12.562 1 98.56 138 ILE B CA 1
ATOM 2380 C C . ILE B 1 138 ? 3.996 15.195 13.617 1 98.56 138 ILE B C 1
ATOM 2382 O O . ILE B 1 138 ? 3.609 15.016 14.773 1 98.56 138 ILE B O 1
ATOM 2386 N N . GLU B 1 139 ? 4.523 16.297 13.242 1 98.31 139 GLU B N 1
ATOM 2387 C CA . GLU B 1 139 ? 4.734 17.391 14.172 1 98.31 139 GLU B CA 1
ATOM 2388 C C . GLU B 1 139 ? 3.408 17.938 14.695 1 98.31 139 GLU B C 1
ATOM 2390 O O . GLU B 1 139 ? 3.266 18.203 15.898 1 98.31 139 GLU B O 1
ATOM 2395 N N . LEU B 1 140 ? 2.43 18.062 13.859 1 98.06 140 LEU B N 1
ATOM 2396 C CA . LEU B 1 140 ? 1.159 18.688 14.211 1 98.06 140 LEU B CA 1
ATOM 2397 C C . LEU B 1 140 ? 0.308 17.75 15.062 1 98.06 140 LEU B C 1
ATOM 2399 O O . LEU B 1 140 ? -0.49 18.203 15.883 1 98.06 140 LEU B O 1
ATOM 2403 N N . THR B 1 141 ? 0.462 16.438 14.867 1 97.62 141 THR B N 1
ATOM 2404 C CA . THR B 1 141 ? -0.484 15.508 15.469 1 97.62 141 THR B CA 1
ATOM 2405 C C . THR B 1 141 ? 0.179 14.719 16.594 1 97.62 141 THR B C 1
ATOM 2407 O O . THR B 1 141 ? -0.505 14.156 17.453 1 97.62 141 THR B O 1
ATOM 2410 N N . GLY B 1 142 ? 1.475 14.562 16.469 1 97.69 142 GLY B N 1
ATOM 2411 C CA . GLY B 1 142 ? 2.152 13.672 17.391 1 97.69 142 GLY B CA 1
ATOM 2412 C C . GLY B 1 142 ? 1.781 12.211 17.203 1 97.69 142 GLY B C 1
ATOM 2413 O O . GLY B 1 142 ? 1.841 11.422 18.141 1 97.69 142 GLY B O 1
ATOM 2414 N N . ILE B 1 143 ? 1.41 11.859 16.062 1 97.19 143 ILE B N 1
ATOM 2415 C CA . ILE B 1 143 ? 0.836 10.547 15.789 1 97.19 143 ILE B CA 1
ATOM 2416 C C . ILE B 1 143 ? 1.892 9.469 16.016 1 97.19 143 ILE B C 1
ATOM 2418 O O . ILE B 1 143 ? 1.562 8.336 16.391 1 97.19 143 ILE B O 1
ATOM 2422 N N . CYS B 1 144 ? 3.137 9.781 15.789 1 96.75 144 CYS B N 1
ATOM 2423 C CA . CYS B 1 144 ? 4.223 8.875 16.125 1 96.75 144 CYS B CA 1
ATOM 2424 C C . CYS B 1 144 ? 5.457 9.641 16.594 1 96.75 144 CYS B C 1
ATOM 2426 O O . CYS B 1 144 ? 5.512 10.867 16.453 1 96.75 144 CYS B O 1
ATOM 2428 N N . LYS B 1 145 ? 6.395 8.906 17.172 1 97.62 145 LYS B N 1
ATOM 2429 C CA . LYS B 1 145 ? 7.637 9.523 17.625 1 97.62 145 LYS B CA 1
ATOM 2430 C C . LYS B 1 145 ? 8.555 9.859 16.453 1 97.62 145 LYS B C 1
ATOM 2432 O O . LYS B 1 145 ? 8.672 9.078 15.508 1 97.62 145 LYS B O 1
ATOM 2437 N N . PRO B 1 146 ? 9.219 11.023 16.547 1 97.62 146 PRO B N 1
ATOM 2438 C CA . PRO B 1 146 ? 10.188 11.367 15.5 1 97.62 146 PRO B CA 1
ATOM 2439 C C . PRO B 1 146 ? 11.242 10.281 15.305 1 97.62 146 PRO B C 1
ATOM 2441 O O . PRO B 1 146 ? 11.617 9.984 14.164 1 97.62 146 PRO B O 1
ATOM 2444 N N . LYS B 1 147 ? 11.68 9.672 16.359 1 97.69 147 LYS B N 1
ATOM 2445 C CA . LYS B 1 147 ? 12.711 8.641 16.266 1 97.69 147 LYS B CA 1
ATOM 2446 C C . LYS B 1 147 ? 12.234 7.453 15.445 1 97.69 147 LYS B C 1
ATOM 2448 O O . LYS B 1 147 ? 13 6.871 14.672 1 97.69 147 LYS B O 1
ATOM 2453 N N . SER B 1 148 ? 10.977 7.066 15.625 1 96.94 148 SER B N 1
ATOM 2454 C CA . SER B 1 148 ? 10.422 5.906 14.93 1 96.94 148 SER B CA 1
ATOM 2455 C C . SER B 1 148 ? 10.352 6.141 13.422 1 96.94 148 SER B C 1
ATOM 2457 O O . SER B 1 148 ? 10.742 5.273 12.641 1 96.94 148 SER B O 1
ATOM 2459 N N . ILE B 1 149 ? 9.898 7.328 13 1 97.88 149 ILE B N 1
ATOM 2460 C CA . ILE B 1 149 ? 9.773 7.605 11.578 1 97.88 149 ILE B CA 1
ATOM 2461 C C . ILE B 1 149 ? 11.156 7.754 10.961 1 97.88 149 ILE B C 1
ATOM 2463 O O . ILE B 1 149 ? 11.391 7.32 9.828 1 97.88 149 ILE B O 1
ATOM 2467 N N . GLU B 1 150 ? 12.055 8.359 11.664 1 97.88 150 GLU B N 1
ATOM 2468 C CA . GLU B 1 150 ? 13.414 8.516 11.148 1 97.88 150 GLU B CA 1
ATOM 2469 C C . GLU B 1 150 ? 14.086 7.16 10.961 1 97.88 150 GLU B C 1
ATOM 2471 O O . GLU B 1 150 ? 14.805 6.949 9.977 1 97.88 150 GLU B O 1
ATOM 2476 N N . GLN B 1 151 ? 13.867 6.281 11.859 1 95.56 151 GLN B N 1
ATOM 2477 C CA . GLN B 1 151 ? 14.398 4.926 11.734 1 95.56 151 GLN B CA 1
ATOM 2478 C C . GLN B 1 151 ? 13.867 4.242 10.484 1 95.56 151 GLN B C 1
ATOM 2480 O O . GLN B 1 151 ? 14.625 3.604 9.742 1 95.56 151 GLN B O 1
ATOM 2485 N N . VAL B 1 152 ? 12.625 4.379 10.266 1 93.94 152 VAL B N 1
ATOM 2486 C CA . VAL B 1 152 ? 11.992 3.744 9.117 1 93.94 152 VAL B CA 1
ATOM 2487 C C . VAL B 1 152 ? 12.516 4.371 7.824 1 93.94 152 VAL B C 1
ATOM 2489 O O . VAL B 1 152 ? 12.805 3.662 6.855 1 93.94 152 VAL B O 1
ATOM 2492 N N . VAL B 1 153 ? 12.672 5.688 7.793 1 95.62 153 VAL B N 1
ATOM 2493 C CA . VAL B 1 153 ? 13.18 6.391 6.621 1 95.62 153 VAL B CA 1
ATOM 2494 C C . VAL B 1 153 ? 14.609 5.938 6.328 1 95.62 153 VAL B C 1
ATOM 2496 O O . VAL B 1 153 ? 14.961 5.695 5.172 1 95.62 153 VAL B O 1
ATOM 2499 N N . ARG B 1 154 ? 15.383 5.75 7.332 1 94.19 154 ARG B N 1
ATOM 2500 C CA . ARG B 1 154 ? 16.75 5.289 7.164 1 94.19 154 ARG B CA 1
ATOM 2501 C C . ARG B 1 154 ? 16.797 3.881 6.586 1 94.19 154 ARG B C 1
ATOM 2503 O O . ARG B 1 154 ? 17.625 3.578 5.73 1 94.19 154 ARG B O 1
ATOM 2510 N N . ALA B 1 155 ? 15.922 3.086 7.012 1 88.31 155 ALA B N 1
ATOM 2511 C CA . ALA B 1 155 ? 15.906 1.685 6.602 1 88.31 155 ALA B CA 1
ATOM 2512 C C . ALA B 1 155 ? 15.352 1.532 5.184 1 88.31 155 ALA B C 1
ATOM 2514 O O . ALA B 1 155 ? 15.719 0.599 4.469 1 88.31 155 ALA B O 1
ATOM 2515 N N . SER B 1 156 ? 14.508 2.42 4.785 1 85.75 156 SER B N 1
ATOM 2516 C CA . SER B 1 156 ? 13.758 2.24 3.543 1 85.75 156 SER B CA 1
ATOM 2517 C C . SER B 1 156 ? 14.375 3.051 2.406 1 85.75 156 SER B C 1
ATOM 2519 O O . SER B 1 156 ? 14.102 2.791 1.232 1 85.75 156 SER B O 1
ATOM 2521 N N . SER B 1 157 ? 15.102 4.039 2.662 1 84.12 157 SER B N 1
ATOM 2522 C CA . SER B 1 157 ? 15.602 4.961 1.646 1 84.12 157 SER B CA 1
ATOM 2523 C C . SER B 1 157 ? 16.812 4.379 0.924 1 84.12 157 SER B C 1
ATOM 2525 O O . SER B 1 157 ? 17.75 3.887 1.562 1 84.12 157 SER B O 1
ATOM 2527 N N . PRO B 1 158 ? 16.672 4.449 -0.415 1 76.06 158 PRO B N 1
ATOM 2528 C CA . PRO B 1 158 ? 17.938 4.16 -1.11 1 76.06 158 PRO B CA 1
ATOM 2529 C C . PRO B 1 158 ? 19.078 5.074 -0.667 1 76.06 158 PRO B C 1
ATOM 2531 O O . PRO B 1 158 ? 18.828 6.215 -0.262 1 76.06 158 PRO B O 1
ATOM 2534 N N . ARG B 1 159 ? 20.266 4.598 -0.784 1 77.25 159 ARG B N 1
ATOM 2535 C CA . ARG B 1 159 ? 21.453 5.273 -0.267 1 77.25 159 ARG B CA 1
ATOM 2536 C C . ARG B 1 159 ? 21.578 6.684 -0.843 1 77.25 159 ARG B C 1
ATOM 2538 O O . ARG B 1 159 ? 21.828 7.641 -0.107 1 77.25 159 ARG B O 1
ATOM 2545 N N . GLY B 1 160 ? 21.375 6.926 -1.986 1 80.25 160 GLY B N 1
ATOM 2546 C CA . GLY B 1 160 ? 21.562 8.227 -2.607 1 80.25 160 GLY B CA 1
ATOM 2547 C C . GLY B 1 160 ? 20.484 9.227 -2.25 1 80.25 160 GLY B C 1
ATOM 2548 O O . GLY B 1 160 ? 20.641 10.43 -2.492 1 80.25 160 GLY B O 1
ATOM 2549 N N . PHE B 1 161 ? 19.484 8.867 -1.458 1 88.19 161 PHE B N 1
ATOM 2550 C CA . PHE B 1 161 ? 18.359 9.758 -1.178 1 88.19 161 PHE B CA 1
ATOM 2551 C C . PHE B 1 161 ? 18.141 9.883 0.324 1 88.19 161 PHE B C 1
ATOM 2553 O O . PHE B 1 161 ? 17.25 10.617 0.762 1 88.19 161 PHE B O 1
ATOM 2560 N N . LEU B 1 162 ? 18.922 9.234 1.066 1 93.5 162 LEU B N 1
ATOM 2561 C CA . LEU B 1 162 ? 18.703 9.18 2.508 1 93.5 162 LEU B CA 1
ATOM 2562 C C . LEU B 1 162 ? 18.781 10.578 3.123 1 93.5 162 LEU B C 1
ATOM 2564 O O . LEU B 1 162 ? 17.859 11.008 3.816 1 93.5 162 LEU B O 1
ATOM 2568 N N . ASP B 1 163 ? 19.844 11.297 2.842 1 95.81 163 ASP B N 1
ATOM 2569 C CA . ASP B 1 163 ? 20.016 12.625 3.426 1 95.81 163 ASP B CA 1
ATOM 2570 C C . ASP B 1 163 ? 18.875 13.562 3.002 1 95.81 163 ASP B C 1
ATOM 2572 O 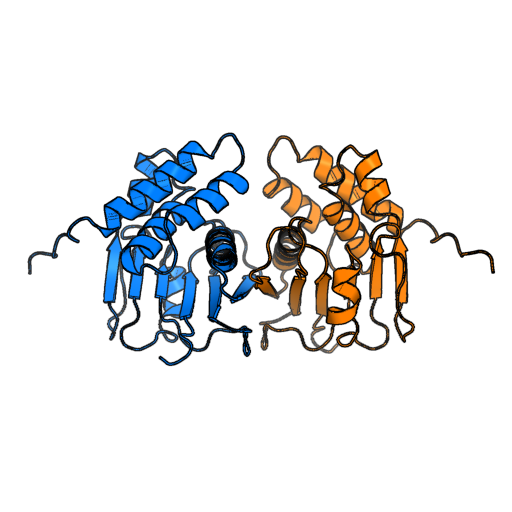O . ASP B 1 163 ? 18.359 14.32 3.82 1 95.81 163 ASP B O 1
ATOM 2576 N N . LEU B 1 164 ? 18.531 13.438 1.778 1 97.19 164 LEU B N 1
ATOM 2577 C CA . LEU B 1 164 ? 17.453 14.281 1.26 1 97.19 164 LEU B CA 1
ATOM 2578 C C . LEU B 1 164 ? 16.141 13.984 1.968 1 97.19 164 LEU B C 1
ATOM 2580 O O . LEU B 1 164 ? 15.406 14.898 2.336 1 97.19 164 LEU B O 1
ATOM 2584 N N . ASN B 1 165 ? 15.883 12.773 2.195 1 97.62 165 ASN B N 1
ATOM 2585 C CA . ASN B 1 165 ? 14.648 12.383 2.873 1 97.62 165 ASN B CA 1
ATOM 2586 C C . ASN B 1 165 ? 14.641 12.836 4.332 1 97.62 165 ASN B C 1
ATOM 2588 O O . ASN B 1 165 ? 13.625 13.305 4.84 1 97.62 165 ASN B O 1
ATOM 2592 N N . LEU B 1 166 ? 15.781 12.695 4.934 1 98.12 166 LEU B N 1
ATOM 2593 C CA . LEU B 1 166 ? 15.875 13.133 6.32 1 98.12 166 LEU B CA 1
ATOM 2594 C C . LEU B 1 166 ? 15.758 14.648 6.422 1 98.12 166 LEU B C 1
ATOM 2596 O O . LEU B 1 166 ? 15.102 15.172 7.332 1 98.12 166 LEU B O 1
ATOM 2600 N N . ASP B 1 167 ? 16.344 15.328 5.516 1 98.31 167 ASP B N 1
ATOM 2601 C CA . ASP B 1 167 ? 16.219 16.781 5.469 1 98.31 167 ASP B CA 1
ATOM 2602 C C . ASP B 1 167 ? 14.773 17.203 5.227 1 98.31 167 ASP B C 1
ATOM 2604 O O . ASP B 1 167 ? 14.289 18.172 5.816 1 98.31 167 ASP B O 1
ATOM 2608 N N . ALA B 1 168 ? 14.109 16.5 4.355 1 98.62 168 ALA B N 1
ATOM 2609 C CA . ALA B 1 168 ? 12.711 16.781 4.047 1 98.62 168 ALA B CA 1
ATOM 2610 C C . ALA B 1 168 ? 11.828 16.609 5.277 1 98.62 168 ALA B C 1
ATOM 2612 O O . ALA B 1 168 ? 10.953 17.422 5.551 1 98.62 168 ALA B O 1
ATOM 2613 N N . LEU B 1 169 ? 12.102 15.539 5.992 1 98.62 169 LEU B N 1
ATOM 2614 C CA . LEU B 1 169 ? 11.375 15.312 7.234 1 98.62 169 LEU B CA 1
ATOM 2615 C C . LEU B 1 169 ? 11.578 16.469 8.211 1 98.62 169 LEU B C 1
ATOM 2617 O O . LEU B 1 169 ? 10.609 17.016 8.75 1 98.62 169 LEU B O 1
ATOM 2621 N N . ALA B 1 170 ? 12.781 16.844 8.367 1 98.44 170 ALA B N 1
ATOM 2622 C CA . ALA B 1 170 ? 13.133 17.922 9.281 1 98.44 170 ALA B CA 1
ATOM 2623 C C . ALA B 1 170 ? 12.477 19.234 8.844 1 98.44 170 ALA B C 1
ATOM 2625 O O . ALA B 1 170 ? 11.992 20 9.688 1 98.44 170 ALA B O 1
ATOM 2626 N N . ALA B 1 171 ? 12.484 19.453 7.605 1 98.5 171 ALA B N 1
ATOM 2627 C CA . ALA B 1 171 ? 11.844 20.656 7.082 1 98.5 171 ALA B CA 1
ATOM 2628 C C . ALA B 1 171 ? 10.344 20.656 7.371 1 98.5 171 ALA B C 1
ATOM 2630 O O . ALA B 1 171 ? 9.758 21.703 7.645 1 98.5 171 ALA B O 1
ATOM 2631 N N . GLY B 1 172 ? 9.727 19.5 7.27 1 98.62 172 GLY B N 1
ATOM 2632 C CA . GLY B 1 172 ? 8.32 19.375 7.617 1 98.62 172 GLY B CA 1
ATOM 2633 C C . GLY B 1 172 ? 8.031 19.703 9.07 1 98.62 172 GLY B C 1
ATOM 2634 O O . GLY B 1 172 ? 7.059 20.391 9.375 1 98.62 172 GLY B O 1
ATOM 2635 N N . TYR B 1 173 ? 8.914 19.234 9.938 1 98.31 173 TYR B N 1
ATOM 2636 C CA . TYR B 1 173 ? 8.797 19.594 11.344 1 98.31 173 TYR B CA 1
ATOM 2637 C C . TYR B 1 173 ? 8.828 21.094 11.539 1 98.31 173 TYR B C 1
ATOM 2639 O O . TYR B 1 173 ? 7.984 21.656 12.242 1 98.31 173 TYR B O 1
ATOM 2647 N N . ALA B 1 174 ? 9.758 21.672 10.906 1 97.88 174 ALA B N 1
ATOM 2648 C CA . ALA B 1 174 ? 9.984 23.109 11.07 1 97.88 174 ALA B CA 1
ATOM 2649 C C . ALA B 1 174 ? 8.812 23.922 10.531 1 97.88 174 ALA B C 1
ATOM 2651 O O . ALA B 1 174 ? 8.391 24.906 11.148 1 97.88 174 ALA B O 1
ATOM 2652 N N . LEU B 1 175 ? 8.305 23.484 9.43 1 97.06 175 LEU B N 1
ATOM 2653 C CA . LEU B 1 175 ? 7.184 24.172 8.805 1 97.06 175 LEU B CA 1
ATOM 2654 C C . LEU B 1 175 ? 5.969 24.172 9.727 1 97.06 175 LEU B C 1
ATOM 2656 O O . LEU B 1 175 ? 5.238 25.156 9.797 1 97.06 175 LEU B O 1
ATOM 2660 N N . ALA B 1 176 ? 5.77 23.062 10.328 1 96.5 176 ALA B N 1
ATOM 2661 C CA . ALA B 1 176 ? 4.594 22.906 11.18 1 96.5 176 ALA B CA 1
ATOM 2662 C C . ALA B 1 176 ? 4.727 23.719 12.461 1 96.5 176 ALA B C 1
ATOM 2664 O O . ALA B 1 176 ? 3.725 24.094 13.07 1 96.5 176 ALA B O 1
ATOM 2665 N N . LYS B 1 177 ? 5.914 23.891 12.945 1 93.12 177 LYS B N 1
ATOM 2666 C CA . LYS B 1 177 ? 6.164 24.641 14.172 1 93.12 177 LYS B CA 1
ATOM 2667 C C . LYS B 1 177 ? 6.059 26.141 13.945 1 93.12 177 LYS B C 1
ATOM 2669 O O . LYS B 1 177 ? 5.824 26.906 14.883 1 93.12 177 LYS B O 1
ATOM 2674 N N . ALA B 1 178 ? 6.453 26.484 12.758 1 83.88 178 ALA B N 1
ATOM 2675 C CA . ALA B 1 178 ? 6.473 27.906 12.461 1 83.88 178 ALA B CA 1
ATOM 2676 C C . ALA B 1 178 ? 5.07 28.516 12.562 1 83.88 178 ALA B C 1
ATOM 2678 O O . ALA B 1 178 ? 4.086 27.859 12.211 1 83.88 178 ALA B O 1
ATOM 2679 N N . PRO B 1 179 ? 5.008 29.547 13.328 1 65.38 179 PRO B N 1
ATOM 2680 C CA . PRO B 1 179 ? 3.715 30.219 13.445 1 65.38 179 PRO B CA 1
ATOM 2681 C C . PRO B 1 179 ? 3.076 30.5 12.086 1 65.38 179 PRO B C 1
ATOM 2683 O O . PRO B 1 179 ? 3.781 30.766 11.109 1 65.38 179 PRO B O 1
ATOM 2686 N N . VAL B 1 180 ? 2.041 29.578 11.672 1 55.72 180 VAL B N 1
ATOM 2687 C CA . VAL B 1 180 ? 1.321 29.812 10.422 1 55.72 180 VAL B CA 1
ATOM 2688 C C . VAL B 1 180 ? 1.055 31.312 10.25 1 55.72 180 VAL B C 1
ATOM 2690 O O . VAL B 1 180 ? 0.661 31.984 11.195 1 55.72 180 VAL B O 1
ATOM 2693 N N . ALA B 1 181 ? 1.891 32.031 9.445 1 46.75 181 ALA B N 1
ATOM 2694 C CA . ALA B 1 181 ? 1.601 33.438 9.25 1 46.75 181 ALA B CA 1
ATOM 2695 C C . ALA B 1 181 ? 0.097 33.688 9.266 1 46.75 181 ALA B C 1
ATOM 2697 O O . ALA B 1 181 ? -0.655 33.062 8.523 1 46.75 181 ALA B O 1
ATOM 2698 N N . ALA B 1 182 ? -0.5 33.969 10.336 1 43.19 182 ALA B N 1
ATOM 2699 C CA . ALA B 1 182 ? -1.844 34.531 10.367 1 43.19 182 ALA B CA 1
ATOM 2700 C C . ALA B 1 182 ? -2.117 35.344 9.109 1 43.19 182 ALA B C 1
ATOM 2702 O O . ALA B 1 182 ? -1.307 36.188 8.719 1 43.19 182 ALA B O 1
ATOM 2703 N N . ALA B 1 183 ? -2.678 34.844 8.039 1 39.56 183 ALA B N 1
ATOM 2704 C CA . ALA B 1 183 ? -3.18 35.844 7.098 1 39.56 183 ALA B CA 1
ATOM 2705 C C . ALA B 1 183 ? -3.701 37.094 7.832 1 39.56 183 ALA B C 1
ATOM 2707 O O . ALA B 1 183 ? -4.465 36.969 8.789 1 39.56 183 ALA B O 1
ATOM 2708 N N . ALA B 1 184 ? -2.959 38.125 7.938 1 34.5 184 ALA B N 1
ATOM 2709 C CA . ALA B 1 184 ? -3.439 39.469 8.289 1 34.5 184 ALA B CA 1
ATOM 2710 C C . ALA B 1 184 ? -4.871 39.656 7.812 1 34.5 184 ALA B C 1
ATOM 2712 O O . ALA B 1 184 ? -5.16 39.531 6.621 1 34.5 184 ALA B O 1
ATOM 2713 N N . SER B 1 185 ? -5.93 39.281 8.484 1 30.7 185 SER B N 1
ATOM 2714 C CA . SER B 1 185 ? -7.133 40.062 8.18 1 30.7 185 SER B CA 1
ATOM 2715 C C . SER B 1 185 ? -6.801 41.531 7.926 1 30.7 185 SER B C 1
ATOM 2717 O O . SER B 1 185 ? -5.926 42.094 8.586 1 30.7 185 SER B O 1
#

Nearest PDB structures (foldseek):
  3g2e-assembly1_D  TM=9.024E-01  e=4.544E-15  Campylobacter jejuni
  6n2o-assembly1_A  TM=8.908E-01  e=8.347E-15  Magnetococcus marinus MC-1
  9bt4-assembly2_E  TM=8.508E-01  e=2.695E-12  Methanosarcina acetivorans C2A
  9bt4-assembly1_F  TM=8.247E-01  e=7.579E-12  Methanosarcina acetivorans C2A
  5b46-assembly1_A  TM=8.631E-01  e=1.170E-10  Sulfurisphaera tokodaii str. 7

Organism: Rhodopseudomonas palustris (strain HaA2) (NCBI:txid316058)

InterPro domains:
  IPR002869 Pyruvate-flavodoxin oxidoreductase, central domain [G3DSA:3.40.920.10] (3-179)
  IPR002869 Pyruvate-flavodoxin oxidoreductase, central domain [SSF53323] (6-177)
  IPR019752 Pyruvate/ketoisovalerate oxidoreductase, catalytic domain [PF01558] (7-174)
  IPR052554 2-oxoglutarate synthase subunit KorC [PTHR42730] (5-177)

Solvent-accessible surface area (backbone atoms only — not comparable to full-atom values): 18972 Å² total; per-residue (Å²): 123,78,79,66,70,44,20,35,35,31,25,11,40,47,89,49,43,40,58,55,48,46,48,46,50,42,53,20,38,12,75,72,52,22,20,29,19,38,35,34,53,39,52,54,46,67,88,62,31,68,29,46,16,33,36,27,35,22,63,47,81,65,85,63,57,62,71,83,48,23,48,34,38,39,32,63,20,52,71,24,45,74,81,46,58,86,37,50,35,85,62,15,39,32,39,27,18,44,81,52,22,67,76,74,81,87,70,65,52,46,77,42,78,40,61,33,48,61,52,18,42,74,75,70,37,58,79,40,19,38,41,17,45,48,20,22,50,34,59,73,65,55,79,52,56,69,68,42,41,51,52,41,46,61,73,68,41,56,81,95,43,34,67,59,48,53,50,25,26,52,49,9,34,50,60,53,67,41,77,71,75,66,74,78,125,124,78,78,66,70,45,20,33,36,31,25,12,38,48,90,49,44,40,59,56,47,46,48,45,50,41,54,18,36,13,75,71,52,22,18,29,19,38,35,34,54,41,53,55,46,66,88,63,31,68,29,45,16,33,36,24,35,22,66,47,82,67,87,63,58,62,71,84,49,24,48,34,38,38,31,63,19,51,69,24,45,75,82,46,57,85,37,50,35,85,63,16,39,33,39,27,17,45,80,52,24,67,78,74,80,90,70,65,53,45,78,41,78,39,60,33,48,60,54,19,41,74,75,70,38,56,78,42,19,38,40,16,46,49,20,22,50,34,59,73,65,56,79,52,56,69,67,41,41,51,51,42,47,62,72,68,40,57,80,94,44,34,66,59,49,53,50,27,26,52,50,10,34,50,59,53,67,42,77,71,76,68,75,77,124

Sequence (370 aa):
MPKSRIELRFGGTGGQGLVLSAKLLADALALEGRHVAQSQTYEPTSRGGFCNADLVVASGEVDYPLPIAFDHLVLLDSIAVKPSWPRLKAGALVIADTRLCPDLPDGDVVPHRLPLSRTAIELGSERVTNIVALGALIELTGICKPKSIEQVVRASSPRGFLDLNLDALAAGYALAKAPVAAAASMPKSRIELRFGGTGGQGLVLSAKLLADALALEGRHVAQSQTYEPTSRGGFCNADLVVASGEVDYPLPIAFDHLVLLDSIAVKPSWPRLKAGALVIADTRLCPDLPDGDVVPHRLPLSRTAIELGSERVTNIVALGALIELTGICKPKSIEQVVRASSPRGFLDLNLDALAAGYALAKAPVAAAAS

Foldseek 3Di:
DPQDKAKEKEKFWPLLCQQVLLVLVCQLLVVVQKDKAKDWDDDPDDGGAIIMIMMIIGNDYDPDRDDQAHQEYEYEACNGQVVRVVRHDQAHEYEYACVRRVDHDDDRYHYDHFNLQVLLVVLPDSSLSSLLQSLLVCLQPVSGDPVSSLVSLCVPDDPVCSVSSVVSSVNSNVRNPPDRPPPPD/DPQDKAKEKEKFWPLLCQQVLLVLVCQLVVVVQKDKAKDWDDDPDDGGAIIMIMMIIGNDYDPDRDDQAHQEYEYEACNGQVVRVVRHDQQHEYEYACVRRVDHDDDRYHYDHFNLQVLLVVLPDSSLSSLLQSLLVCLQPVSGDPVSSLVSLCVPDDPVCSVSSVVSSVNSNVRNPPDRPPPPD

Radius of gyration: 20.87 Å; Cα contacts (8 Å, |Δi|>4): 810; chains: 2; bounding box: 42×81×49 Å